Protein AF-A0A351AWB0-F1 (afdb_monomer_lite)

Foldseek 3Di:
DVLVVLVVVVVVVVVVCVVPVDDDDPVVVVVVVVVVVVSLLLAQQSCVVVVNDPFAFFGDAQLVNLLVDDCVRHSNLVQQAAPFAQDDDDDDDDPDPLEDPLAAAEAEDCQPVARNPAGLNHDPDPDGPPDDVLVRHQAYENHDDDPSHQWTDRRRN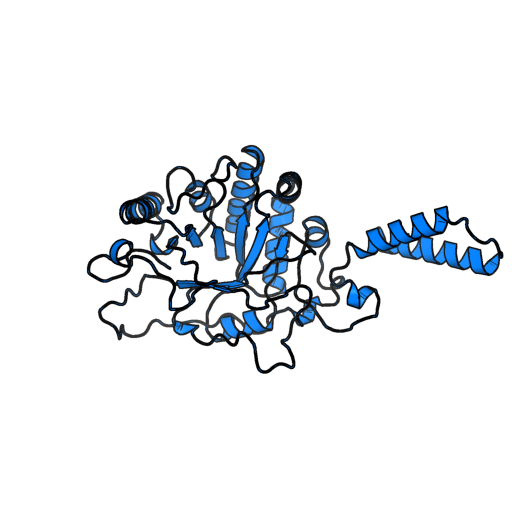VCNSNRVSNHAYATERDADAQGDQVSLCVCLVVLLSNLVSQVVSCVSSPGAYHAYDYQYQYALVSLVSVLVSLLNNCVVPVRGAYHYEQAAWNRRGGDQPLADAPGHCSSVVSRHQAYEHDAPDFLVRLVRRCVSCVVSVHHQSSYARDFPCPPPNVHRDDDCVSQDDVSYGSYYD

pLDDT: mean 91.4, std 12.79, range [41.0, 98.88]

Radius of gyration: 22.65 Å; chains: 1; bounding box: 61×42×69 Å

Secondary structure (DSSP, 8-state):
-HHHHHHHHHHHHHHHHHHH--PPPHHHHHHHHHHHHHHHTT-S-HHHHTTS----B--EE-HHHHHH--GGG-TTTTTS---S-----------STT--TT---EEEE-SSTTGGGSBBTB-S-S-S-----TTT-SEEEE----SS-SEEPPPHHHHHHHHHTT--EEEEEEE-TT--HHHHHHHHHTHHHHHHHHHHHHHHHT--EEEEEE-S---HHHHHHHHHHHHHHHHH-TTSEEEEES-B-TTS-B---SS--TTTHHHHHHT-SEEEE-S---HHHHHHHHHHHHHTT--GGGEEE----TTTGGG----GGGTEETTEESSB-

Structure (mmCIF, N/CA/C/O backbone):
data_AF-A0A351AWB0-F1
#
_entry.id   AF-A0A351AWB0-F1
#
loop_
_atom_site.group_PDB
_atom_site.id
_atom_site.type_symbol
_atom_site.label_atom_id
_atom_site.label_alt_id
_atom_site.label_comp_id
_atom_site.label_asym_id
_atom_site.label_entity_id
_atom_site.label_seq_id
_atom_site.pdbx_PDB_ins_code
_atom_site.Cartn_x
_atom_site.Cartn_y
_atom_site.Cartn_z
_atom_site.occupancy
_atom_site.B_iso_or_equiv
_atom_site.auth_seq_id
_atom_site.auth_comp_id
_atom_site.auth_asym_id
_atom_site.auth_atom_id
_atom_site.pdbx_PDB_model_num
ATOM 1 N N . MET A 1 1 ? 10.193 -0.688 -29.616 1.00 41.59 1 MET A N 1
ATOM 2 C CA . MET A 1 1 ? 10.654 -0.552 -31.028 1.00 41.59 1 MET A CA 1
ATOM 3 C C . MET A 1 1 ? 11.968 0.236 -31.185 1.00 41.59 1 MET A C 1
ATOM 5 O O . MET A 1 1 ? 12.804 -0.193 -31.968 1.00 41.59 1 MET A O 1
ATOM 9 N N . ARG A 1 2 ? 12.206 1.332 -30.437 1.00 41.00 2 ARG A N 1
ATOM 10 C CA . ARG A 1 2 ? 13.449 2.140 -30.527 1.00 41.00 2 ARG A CA 1
ATOM 11 C C . ARG A 1 2 ? 14.733 1.423 -30.072 1.00 41.00 2 ARG A C 1
ATOM 13 O O . ARG A 1 2 ? 15.754 1.569 -30.736 1.00 41.00 2 ARG A O 1
ATOM 20 N N . VAL A 1 3 ? 14.683 0.606 -29.016 1.00 43.84 3 VAL A N 1
ATOM 21 C CA . VAL A 1 3 ? 15.865 -0.093 -28.460 1.00 43.84 3 VAL A CA 1
ATOM 22 C C . VAL A 1 3 ? 16.483 -1.081 -29.459 1.00 43.84 3 VAL A C 1
ATOM 24 O O . VAL A 1 3 ? 17.695 -1.085 -29.662 1.00 43.84 3 VAL A O 1
ATOM 27 N N . ASN A 1 4 ? 15.656 -1.850 -30.178 1.00 47.03 4 ASN A N 1
ATOM 28 C CA . ASN A 1 4 ? 16.137 -2.760 -31.226 1.00 47.03 4 ASN A CA 1
ATOM 29 C C . ASN A 1 4 ? 16.765 -2.020 -32.413 1.00 47.03 4 ASN A C 1
ATOM 31 O O . ASN A 1 4 ? 17.696 -2.533 -33.030 1.00 47.03 4 ASN A O 1
ATOM 35 N N . THR A 1 5 ? 16.294 -0.813 -32.725 1.00 48.72 5 THR A N 1
ATOM 36 C CA . THR A 1 5 ? 16.895 0.029 -33.765 1.00 48.72 5 THR A CA 1
ATOM 37 C C . THR A 1 5 ? 18.261 0.551 -33.322 1.00 48.72 5 THR A C 1
ATOM 39 O O . THR A 1 5 ? 19.211 0.489 -34.096 1.00 48.72 5 THR A O 1
ATOM 42 N N . ILE A 1 6 ? 18.399 0.976 -32.063 1.00 55.19 6 ILE A N 1
ATOM 43 C CA . ILE A 1 6 ? 19.670 1.454 -31.499 1.00 55.19 6 ILE A CA 1
ATOM 44 C C . ILE A 1 6 ? 20.701 0.317 -31.432 1.00 55.19 6 ILE A C 1
ATOM 46 O O . ILE A 1 6 ? 21.818 0.491 -31.914 1.00 55.19 6 ILE A O 1
ATOM 50 N N . LYS A 1 7 ? 20.321 -0.877 -30.948 1.00 53.81 7 LYS A N 1
ATOM 51 C CA . LYS A 1 7 ? 21.206 -2.060 -30.923 1.00 53.81 7 LYS A CA 1
ATOM 52 C C . LYS A 1 7 ? 21.686 -2.455 -32.330 1.00 53.81 7 LYS A C 1
ATOM 54 O O . LYS A 1 7 ? 22.866 -2.747 -32.512 1.00 53.81 7 LYS A O 1
ATOM 59 N N . LYS A 1 8 ? 20.811 -2.391 -33.345 1.00 58.94 8 LYS A N 1
ATOM 60 C CA . LYS A 1 8 ? 21.171 -2.650 -34.755 1.00 58.94 8 LYS A CA 1
ATOM 61 C C . LYS A 1 8 ? 22.106 -1.587 -35.340 1.00 58.94 8 LYS A C 1
ATOM 63 O O . LYS A 1 8 ? 23.024 -1.939 -36.074 1.00 58.94 8 LYS A O 1
ATOM 68 N N . ILE A 1 9 ? 21.908 -0.312 -34.999 1.00 64.19 9 ILE A N 1
ATOM 69 C CA . ILE A 1 9 ? 22.792 0.786 -35.421 1.00 64.19 9 ILE A CA 1
ATOM 70 C C . ILE A 1 9 ? 24.180 0.628 -34.785 1.00 64.19 9 ILE A C 1
ATOM 72 O O . ILE A 1 9 ? 25.183 0.733 -35.483 1.00 64.19 9 ILE A O 1
ATOM 76 N N . ILE A 1 10 ? 24.250 0.300 -33.492 1.00 64.75 10 ILE A N 1
ATOM 77 C CA . ILE A 1 10 ? 25.515 0.054 -32.785 1.00 64.75 10 ILE A CA 1
ATOM 78 C C . ILE A 1 10 ? 26.266 -1.135 -33.399 1.00 64.75 10 ILE A C 1
ATOM 80 O O . ILE A 1 10 ? 27.457 -1.021 -33.684 1.00 64.75 10 ILE A O 1
ATOM 84 N N . ALA A 1 11 ? 25.571 -2.245 -33.667 1.00 64.88 11 ALA A N 1
ATOM 85 C CA . ALA A 1 11 ? 26.166 -3.420 -34.304 1.00 64.88 11 ALA A CA 1
ATOM 86 C C . ALA A 1 11 ? 26.696 -3.112 -35.717 1.00 64.88 11 ALA A C 1
ATOM 88 O O . ALA A 1 11 ? 27.794 -3.542 -36.068 1.00 64.88 11 ALA A O 1
ATOM 89 N N . ALA A 1 12 ? 25.961 -2.320 -36.506 1.00 66.31 12 ALA A N 1
ATOM 90 C CA . ALA A 1 12 ? 26.396 -1.894 -37.835 1.00 66.31 12 ALA A CA 1
ATOM 91 C C . ALA A 1 12 ? 27.637 -0.984 -37.785 1.00 66.31 12 ALA A C 1
ATOM 93 O O . ALA A 1 12 ? 28.539 -1.129 -38.610 1.00 66.31 12 ALA A O 1
ATOM 94 N N . ILE A 1 13 ? 27.719 -0.080 -36.803 1.00 64.31 13 ILE A N 1
ATOM 95 C CA . ILE A 1 13 ? 28.877 0.809 -36.639 1.00 64.31 13 ILE A CA 1
ATOM 96 C C . ILE A 1 13 ? 30.108 0.026 -36.160 1.00 64.31 13 ILE A 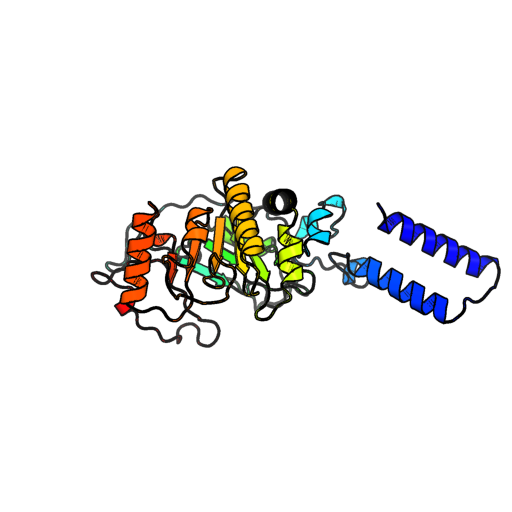C 1
ATOM 98 O O . ILE A 1 13 ? 31.197 0.225 -36.693 1.00 64.31 13 ILE A O 1
ATOM 102 N N . LEU A 1 14 ? 29.951 -0.904 -35.213 1.00 63.94 14 LEU A N 1
ATOM 103 C CA . LEU A 1 14 ? 31.050 -1.765 -34.759 1.00 63.94 14 LEU A CA 1
ATOM 104 C C . LEU A 1 14 ? 31.575 -2.659 -35.892 1.00 63.94 14 LEU A C 1
ATOM 106 O O . LEU A 1 14 ? 32.788 -2.775 -36.060 1.00 63.94 14 LEU A O 1
ATOM 110 N N . ALA A 1 15 ? 30.688 -3.222 -36.718 1.00 66.06 15 ALA A N 1
ATOM 111 C CA . ALA A 1 15 ? 31.082 -3.981 -37.904 1.00 66.06 15 ALA A CA 1
ATOM 112 C C . ALA A 1 15 ? 31.878 -3.119 -38.902 1.00 66.06 15 ALA A C 1
ATOM 114 O O . ALA A 1 15 ? 32.901 -3.563 -39.420 1.00 66.06 15 ALA A O 1
ATOM 115 N N . ALA A 1 16 ? 31.475 -1.862 -39.118 1.00 61.78 16 ALA A N 1
ATOM 116 C CA . ALA A 1 16 ? 32.215 -0.934 -39.972 1.00 61.78 16 ALA A CA 1
ATOM 117 C C . ALA A 1 16 ? 33.616 -0.601 -39.415 1.00 61.78 16 ALA A C 1
ATOM 119 O O . ALA A 1 16 ? 34.579 -0.547 -40.177 1.00 61.78 16 ALA A O 1
ATOM 120 N N . VAL A 1 17 ? 33.769 -0.444 -38.096 1.00 65.38 17 VAL A N 1
ATOM 121 C CA . VAL A 1 17 ? 35.081 -0.214 -37.456 1.00 65.38 17 VAL A CA 1
ATOM 122 C C . VAL A 1 17 ? 36.025 -1.404 -37.672 1.00 65.38 17 VAL A C 1
ATOM 124 O O . VAL A 1 17 ? 37.188 -1.202 -38.022 1.00 65.38 17 VAL A O 1
ATOM 127 N N . PHE A 1 18 ? 35.522 -2.637 -37.548 1.00 61.66 18 PHE A N 1
ATOM 128 C CA . PHE A 1 18 ? 36.302 -3.852 -37.818 1.00 61.66 18 PHE A CA 1
ATOM 129 C C . PHE A 1 18 ? 36.646 -4.032 -39.304 1.00 61.66 18 PHE A C 1
ATOM 131 O O . PHE A 1 18 ? 37.739 -4.498 -39.617 1.00 61.66 18 PHE A O 1
ATOM 138 N N . CYS A 1 19 ? 35.752 -3.652 -40.221 1.00 64.06 19 CYS A N 1
ATOM 139 C CA . CYS A 1 19 ? 35.982 -3.795 -41.661 1.00 64.06 19 CYS A CA 1
ATOM 140 C C . CYS A 1 19 ? 36.901 -2.719 -42.259 1.00 64.06 19 CYS A C 1
ATOM 142 O O . CYS A 1 19 ? 37.589 -3.003 -43.237 1.00 64.06 19 CYS A O 1
ATOM 144 N N . PHE A 1 20 ? 36.918 -1.500 -41.708 1.00 69.19 20 PHE A N 1
ATOM 145 C CA . PHE A 1 20 ? 37.613 -0.358 -42.322 1.00 69.19 20 PHE A CA 1
ATOM 146 C C . PHE A 1 20 ? 38.807 0.178 -41.517 1.00 69.19 20 PHE A C 1
ATOM 148 O O . PHE A 1 20 ? 39.468 1.109 -41.971 1.00 69.19 20 PHE A O 1
ATOM 155 N N . GLY A 1 21 ? 39.122 -0.396 -40.349 1.00 50.78 21 GLY A N 1
ATOM 156 C CA . GLY A 1 21 ? 40.355 -0.096 -39.603 1.00 50.78 21 GLY A CA 1
ATOM 157 C C . GLY A 1 21 ? 40.450 1.328 -39.038 1.00 50.78 21 GLY A C 1
ATOM 158 O O . GLY A 1 21 ? 41.525 1.757 -38.622 1.00 50.78 21 GLY A O 1
ATOM 159 N N . VAL A 1 22 ? 39.342 2.073 -39.011 1.00 63.88 22 VAL A N 1
ATOM 160 C CA . VAL A 1 22 ? 39.286 3.429 -38.454 1.00 63.88 22 VAL A CA 1
ATOM 161 C C . VAL A 1 22 ? 38.961 3.331 -36.967 1.00 63.88 22 VAL A C 1
ATOM 163 O O . VAL A 1 22 ? 37.828 3.034 -36.595 1.00 63.88 22 VAL A O 1
ATOM 166 N N . LEU A 1 23 ? 39.954 3.585 -36.111 1.00 59.56 23 LEU A N 1
ATOM 167 C CA . LEU A 1 23 ? 39.748 3.669 -34.665 1.00 59.56 23 LEU A CA 1
ATOM 168 C C . LEU A 1 23 ? 38.901 4.912 -34.332 1.00 59.56 23 LEU A C 1
ATOM 170 O O . LEU A 1 23 ? 39.325 6.029 -34.641 1.00 59.56 23 LEU A O 1
ATOM 174 N N . PRO A 1 24 ? 37.718 4.757 -33.707 1.00 66.88 24 PRO A N 1
ATOM 175 C CA . PRO A 1 24 ? 36.895 5.895 -33.325 1.00 66.88 24 PRO A CA 1
ATOM 176 C C . PRO A 1 24 ? 37.593 6.768 -32.270 1.00 66.88 24 PRO A C 1
ATOM 178 O O . PRO A 1 24 ? 38.335 6.248 -31.431 1.00 66.88 24 PRO A O 1
ATOM 181 N N . PRO A 1 25 ? 37.330 8.086 -32.244 1.00 75.19 25 PRO A N 1
ATOM 182 C CA . PRO A 1 25 ? 37.836 8.958 -31.188 1.00 75.19 25 PRO A CA 1
ATOM 183 C C . PRO A 1 25 ? 37.252 8.569 -29.819 1.00 75.19 25 PRO A C 1
ATOM 185 O O . PRO A 1 25 ? 36.147 8.036 -29.732 1.00 75.19 25 PRO A O 1
ATOM 188 N N . GLN A 1 26 ? 37.945 8.892 -28.720 1.00 65.75 26 GLN A N 1
ATOM 189 C CA . GLN A 1 26 ? 37.461 8.627 -27.350 1.00 65.75 26 GLN A CA 1
ATOM 190 C C . GLN A 1 26 ? 36.049 9.182 -27.078 1.00 65.75 26 GLN A C 1
ATOM 192 O O . GLN A 1 26 ? 35.284 8.568 -26.337 1.00 65.75 26 GLN A O 1
ATOM 197 N N . SER A 1 27 ? 35.674 10.296 -27.717 1.00 68.06 27 SER A N 1
ATOM 198 C CA . SER A 1 27 ? 34.329 10.885 -27.635 1.00 68.06 27 SER A CA 1
ATOM 199 C C . SER A 1 27 ? 33.227 9.993 -28.223 1.00 68.06 27 SER A C 1
ATOM 201 O O . SER A 1 27 ? 32.079 10.053 -27.786 1.00 68.06 27 SER A O 1
ATOM 203 N N . PHE A 1 28 ? 33.558 9.137 -29.192 1.00 72.94 28 PHE A N 1
ATOM 204 C CA . PHE A 1 28 ? 32.628 8.151 -29.733 1.00 72.94 28 PHE A CA 1
ATOM 205 C C . PHE A 1 28 ? 32.360 7.041 -28.714 1.00 72.94 28 PHE A C 1
ATOM 207 O O . PHE A 1 28 ? 31.207 6.690 -28.487 1.00 72.94 28 PHE A O 1
ATOM 214 N N . PHE A 1 29 ? 33.400 6.537 -28.042 1.00 69.44 29 PHE A N 1
ATOM 215 C CA . PHE A 1 29 ? 33.249 5.507 -27.011 1.00 69.44 29 PHE A CA 1
ATOM 216 C C . PHE A 1 29 ? 32.530 6.019 -25.761 1.00 69.44 29 PHE A C 1
ATOM 218 O O . PHE A 1 29 ? 31.737 5.279 -25.187 1.00 69.44 29 PHE A O 1
ATOM 225 N N . SER A 1 30 ? 32.737 7.277 -25.359 1.00 61.91 30 SER A N 1
ATOM 226 C CA . SER A 1 30 ? 31.972 7.873 -24.256 1.00 61.91 30 SER A CA 1
ATOM 227 C C . SER A 1 30 ? 30.496 8.057 -24.617 1.00 61.91 30 SER A C 1
ATOM 229 O O . SER A 1 30 ? 29.628 7.749 -23.804 1.00 61.91 30 SER A O 1
ATOM 231 N N . THR A 1 31 ? 30.197 8.475 -25.851 1.00 68.50 31 THR A N 1
ATOM 232 C CA . THR A 1 31 ? 28.818 8.587 -26.352 1.00 68.50 31 THR A CA 1
ATOM 233 C C . THR A 1 31 ? 28.162 7.213 -26.474 1.00 68.50 31 THR A C 1
ATOM 235 O O . THR A 1 31 ? 27.028 7.034 -26.047 1.00 68.50 31 THR A O 1
ATOM 238 N N . LEU A 1 32 ? 28.878 6.214 -26.995 1.00 64.00 32 LEU A N 1
ATOM 239 C CA . LEU A 1 32 ? 28.393 4.840 -27.096 1.00 64.00 32 LEU A CA 1
ATOM 240 C C . LEU A 1 32 ? 28.146 4.232 -25.713 1.00 64.00 32 LEU A C 1
ATOM 242 O O . LEU A 1 32 ? 27.101 3.634 -25.497 1.00 64.00 32 LEU A O 1
ATOM 246 N N . SER A 1 33 ? 29.067 4.429 -24.769 1.00 58.78 33 SER A N 1
ATOM 247 C CA . SER A 1 33 ? 28.903 4.027 -23.370 1.00 58.78 33 SER A CA 1
ATOM 248 C C . SER A 1 33 ? 27.676 4.697 -22.746 1.00 58.78 33 SER A C 1
ATOM 250 O O . SER A 1 33 ? 26.877 4.016 -22.116 1.00 58.78 33 SER A O 1
ATOM 252 N N . ALA A 1 34 ? 27.451 5.991 -22.994 1.00 58.06 34 ALA A N 1
ATOM 253 C CA . ALA A 1 34 ? 26.257 6.695 -22.529 1.00 58.06 34 ALA A CA 1
ATOM 254 C C . ALA A 1 34 ? 24.962 6.162 -23.168 1.00 58.06 34 ALA A C 1
ATOM 256 O O . ALA A 1 34 ? 23.967 6.013 -22.470 1.00 58.06 34 ALA A O 1
ATOM 257 N N . VAL A 1 35 ? 24.970 5.829 -24.464 1.00 58.47 35 VAL A N 1
ATOM 258 C CA . VAL A 1 35 ? 23.811 5.258 -25.175 1.00 58.47 35 VAL A CA 1
ATOM 259 C C . VAL A 1 35 ? 23.525 3.824 -24.730 1.00 58.47 35 VAL A C 1
ATOM 261 O O . VAL A 1 35 ? 22.366 3.473 -24.547 1.00 58.47 35 VAL A O 1
ATOM 264 N N . VAL A 1 36 ? 24.553 2.996 -24.528 1.00 56.72 36 VAL A N 1
ATOM 265 C CA . VAL A 1 36 ? 24.407 1.636 -23.983 1.00 56.72 36 VAL A CA 1
ATOM 266 C C . VAL A 1 36 ? 23.909 1.703 -22.545 1.00 56.72 36 VAL A C 1
ATOM 268 O O . VAL A 1 36 ? 22.977 0.991 -22.201 1.00 56.72 36 VAL A O 1
ATOM 271 N N . LYS A 1 37 ? 24.446 2.615 -21.729 1.00 51.81 37 LYS A N 1
ATOM 272 C CA . LYS A 1 37 ? 23.982 2.838 -20.358 1.00 51.81 37 LYS A CA 1
ATOM 273 C C . LYS A 1 37 ? 22.531 3.320 -20.329 1.00 51.81 37 LYS A C 1
ATOM 275 O O . LYS A 1 37 ? 21.757 2.778 -19.561 1.00 51.81 37 LYS A O 1
ATOM 280 N N . ALA A 1 38 ? 22.143 4.240 -21.213 1.00 53.06 38 ALA A N 1
ATOM 281 C CA . ALA A 1 38 ? 20.757 4.691 -21.366 1.00 53.06 38 ALA A CA 1
ATOM 282 C C . ALA A 1 38 ? 19.817 3.611 -21.943 1.00 53.06 38 ALA A C 1
ATOM 284 O O . ALA A 1 38 ? 18.617 3.652 -21.715 1.00 53.06 38 ALA A O 1
ATOM 285 N N . ALA A 1 39 ? 20.338 2.648 -22.707 1.00 51.88 39 ALA A N 1
ATOM 286 C CA . ALA A 1 39 ? 19.567 1.500 -23.182 1.00 51.88 39 ALA A CA 1
ATOM 287 C C . ALA A 1 39 ? 19.466 0.380 -22.130 1.00 51.88 39 ALA A C 1
ATOM 289 O O . ALA A 1 39 ? 18.518 -0.399 -22.178 1.00 51.88 39 ALA A O 1
ATOM 290 N N . ASN A 1 40 ? 20.430 0.298 -21.206 1.00 52.62 40 ASN A N 1
ATOM 291 C CA . ASN A 1 40 ? 20.432 -0.635 -20.079 1.00 52.62 40 ASN A CA 1
ATOM 292 C C . ASN A 1 40 ? 19.646 -0.103 -18.871 1.00 52.62 40 ASN A C 1
ATOM 294 O O . ASN A 1 40 ? 19.139 -0.918 -18.113 1.00 52.62 40 ASN A O 1
ATOM 298 N N . THR A 1 41 ? 19.472 1.217 -18.714 1.00 54.56 41 THR A N 1
ATOM 299 C CA . THR A 1 41 ? 18.626 1.804 -17.651 1.00 54.56 41 THR A CA 1
ATOM 300 C C . THR A 1 41 ? 17.145 1.441 -17.772 1.00 54.56 41 THR A C 1
ATOM 302 O O . THR A 1 41 ? 16.419 1.557 -16.793 1.00 54.56 41 THR A O 1
ATOM 305 N N . ASP A 1 42 ? 16.709 0.977 -18.946 1.00 68.25 42 ASP A N 1
ATOM 306 C CA . ASP A 1 42 ? 15.351 0.470 -19.175 1.00 68.25 42 ASP A CA 1
ATOM 307 C C . ASP A 1 42 ? 15.264 -1.061 -18.993 1.00 68.25 42 ASP A C 1
ATOM 309 O O . ASP A 1 42 ? 14.202 -1.649 -19.199 1.00 68.25 42 ASP A O 1
ATOM 313 N N . SER A 1 43 ? 16.376 -1.735 -18.659 1.00 82.31 43 SER A N 1
ATOM 314 C CA . SER A 1 43 ? 16.377 -3.178 -18.418 1.00 82.31 43 SER A CA 1
ATOM 315 C C . SER A 1 43 ? 15.718 -3.492 -17.082 1.00 82.31 43 SER A C 1
ATOM 317 O O . SER A 1 43 ? 16.127 -2.986 -16.039 1.00 82.31 43 SER A O 1
ATOM 319 N N . LEU A 1 44 ? 14.744 -4.401 -17.101 1.00 89.38 44 LEU A N 1
ATOM 320 C CA . LEU A 1 44 ? 14.109 -4.893 -15.880 1.00 89.38 44 LEU A CA 1
ATOM 321 C C . LEU A 1 44 ? 15.076 -5.751 -15.052 1.00 89.38 44 LEU A C 1
ATOM 323 O O . LEU A 1 44 ? 15.002 -5.729 -13.830 1.00 89.38 44 LEU A O 1
ATOM 327 N N . ASN A 1 45 ? 16.046 -6.422 -15.682 1.00 91.06 45 ASN A N 1
ATOM 328 C CA . ASN A 1 45 ? 17.136 -7.126 -15.005 1.00 91.06 45 ASN A CA 1
ATOM 329 C C . ASN A 1 45 ? 18.466 -6.819 -15.711 1.00 91.06 45 ASN A C 1
ATOM 331 O O . ASN A 1 45 ? 18.797 -7.392 -16.752 1.00 91.06 45 ASN A O 1
ATOM 335 N N . GLU A 1 46 ? 19.222 -5.859 -15.172 1.00 88.69 46 GLU A N 1
ATOM 336 C CA . GLU A 1 46 ? 20.521 -5.442 -15.720 1.00 88.69 46 GLU A CA 1
ATOM 337 C C . GLU A 1 46 ? 21.526 -6.604 -15.746 1.00 88.69 46 GLU A C 1
ATOM 339 O O . GLU A 1 46 ? 22.192 -6.820 -16.756 1.00 88.69 46 GLU A O 1
ATOM 344 N N . ALA A 1 47 ? 21.584 -7.410 -14.681 1.00 89.62 47 ALA A N 1
ATOM 345 C CA . ALA A 1 47 ? 22.530 -8.519 -14.580 1.00 89.62 47 ALA A CA 1
ATOM 346 C C . ALA A 1 47 ? 22.262 -9.613 -15.628 1.00 89.62 47 ALA A C 1
ATOM 348 O O . ALA A 1 47 ? 23.215 -10.161 -16.193 1.00 89.62 47 ALA A O 1
ATOM 349 N N . TYR A 1 48 ? 20.986 -9.892 -15.915 1.00 91.31 48 TYR A N 1
ATOM 350 C CA . TYR A 1 48 ? 20.572 -10.776 -17.006 1.00 91.31 48 TYR A CA 1
ATOM 351 C C . TYR A 1 48 ? 20.906 -10.185 -18.377 1.00 91.31 48 TYR A C 1
ATOM 353 O O . TYR A 1 48 ? 21.497 -10.866 -19.216 1.00 91.31 48 TYR A O 1
ATOM 361 N N . ALA A 1 49 ? 20.593 -8.905 -18.603 1.00 89.19 49 ALA A N 1
ATOM 362 C CA . ALA A 1 49 ? 20.893 -8.228 -19.865 1.00 89.19 49 ALA A CA 1
ATOM 363 C C . ALA A 1 49 ? 22.400 -8.182 -20.174 1.00 89.19 49 ALA A C 1
ATOM 365 O O . ALA A 1 49 ? 22.791 -8.315 -21.336 1.00 89.19 49 ALA A O 1
ATOM 366 N N . ASP A 1 50 ? 23.233 -8.057 -19.140 1.00 89.62 50 ASP A N 1
ATOM 367 C CA . ASP A 1 50 ? 24.694 -8.069 -19.238 1.00 89.62 50 ASP A CA 1
ATOM 368 C C . ASP A 1 50 ? 25.282 -9.496 -19.299 1.00 89.62 50 ASP A C 1
ATOM 370 O O . ASP A 1 50 ? 26.495 -9.665 -19.441 1.00 89.62 50 ASP A O 1
ATOM 374 N N . GLY A 1 51 ? 24.449 -10.541 -19.200 1.00 91.00 51 GLY A N 1
ATOM 375 C CA . GLY A 1 51 ? 24.873 -11.946 -19.235 1.00 91.00 51 GLY A CA 1
ATOM 376 C C . GLY A 1 51 ? 25.688 -12.381 -18.013 1.00 91.00 51 GLY A C 1
ATOM 377 O O . GLY A 1 51 ? 26.423 -13.366 -18.074 1.00 91.00 51 GLY A O 1
ATOM 378 N N . THR A 1 52 ? 25.585 -11.638 -16.909 1.00 93.31 52 THR A N 1
ATOM 379 C CA . THR A 1 52 ? 26.340 -11.885 -15.669 1.00 93.31 52 THR A CA 1
ATOM 380 C C . THR A 1 52 ? 25.583 -12.759 -14.671 1.00 93.31 52 THR A C 1
ATOM 382 O O . THR A 1 52 ? 26.197 -13.336 -13.775 1.00 93.31 52 THR A O 1
ATOM 385 N N . SER A 1 53 ? 24.264 -12.883 -14.828 1.00 91.94 53 SER A N 1
ATOM 386 C CA . SER A 1 53 ? 23.401 -13.701 -13.978 1.00 91.94 53 SER A CA 1
ATOM 387 C C . SER A 1 53 ? 22.216 -14.257 -14.767 1.00 91.94 53 SER A C 1
ATOM 389 O O . SER A 1 53 ? 21.712 -13.602 -15.671 1.00 91.94 53 SER A O 1
ATOM 391 N N . LEU A 1 54 ? 21.754 -15.453 -14.398 1.00 92.69 54 LEU A N 1
ATOM 392 C CA . LEU A 1 54 ? 20.470 -16.024 -14.838 1.00 92.69 54 LEU A CA 1
ATOM 393 C C . LEU A 1 54 ? 19.420 -16.010 -13.718 1.00 92.69 54 LEU A C 1
ATOM 395 O O . LEU A 1 54 ? 18.349 -16.585 -13.867 1.00 92.69 54 LEU A O 1
ATOM 399 N N . MET A 1 55 ? 19.759 -15.428 -12.566 1.00 93.25 55 MET A N 1
ATOM 400 C CA . MET A 1 55 ? 18.872 -15.381 -11.412 1.00 93.25 55 MET A CA 1
ATOM 401 C C . MET A 1 55 ? 17.703 -14.431 -11.701 1.00 93.25 55 MET A C 1
ATOM 403 O O . MET A 1 55 ? 17.971 -13.247 -11.947 1.00 93.25 55 MET A O 1
ATOM 407 N N . PRO A 1 56 ? 16.448 -14.907 -11.623 1.00 93.56 56 PRO A N 1
ATOM 408 C CA . PRO A 1 56 ? 15.298 -14.034 -11.764 1.00 93.56 56 PRO A CA 1
ATOM 409 C C . PRO A 1 56 ? 15.165 -13.152 -10.525 1.00 93.56 56 PRO A C 1
ATOM 411 O O . PRO A 1 56 ? 15.355 -13.624 -9.402 1.00 93.56 56 PRO A O 1
ATOM 414 N N . ILE A 1 57 ? 14.831 -11.881 -10.713 1.00 93.12 57 ILE A N 1
ATOM 415 C CA . ILE A 1 57 ? 14.583 -10.936 -9.617 1.00 93.12 57 ILE A CA 1
ATOM 416 C C . ILE A 1 57 ? 13.138 -10.449 -9.640 1.00 93.12 57 ILE A C 1
ATOM 418 O O . ILE A 1 57 ? 12.439 -10.578 -10.643 1.00 93.12 57 ILE A O 1
ATOM 422 N N . GLY A 1 58 ? 12.673 -9.902 -8.515 1.00 92.69 58 GLY A N 1
ATOM 423 C CA . GLY A 1 58 ? 11.307 -9.393 -8.439 1.00 92.69 58 GLY A CA 1
ATOM 424 C C . GLY A 1 58 ? 11.066 -8.237 -9.424 1.00 92.69 58 GLY A C 1
ATOM 425 O O . GLY A 1 58 ? 12.012 -7.510 -9.751 1.00 92.69 58 GLY A O 1
ATOM 426 N N . PRO A 1 59 ? 9.830 -8.016 -9.902 1.00 94.38 59 PRO A N 1
ATOM 427 C CA . PRO A 1 59 ? 9.552 -6.962 -10.870 1.00 94.38 59 PRO A CA 1
ATOM 428 C C . PRO A 1 59 ? 9.456 -5.599 -10.178 1.00 94.38 59 PRO A C 1
ATOM 430 O O . PRO A 1 59 ? 8.767 -5.442 -9.166 1.00 94.38 59 PRO A O 1
ATOM 433 N N . ALA A 1 60 ? 10.110 -4.593 -10.758 1.00 95.81 60 ALA A N 1
ATOM 434 C CA . ALA A 1 60 ? 9.936 -3.203 -10.361 1.00 95.81 60 ALA A CA 1
ATOM 435 C C . ALA A 1 60 ? 9.933 -2.281 -11.578 1.00 95.81 60 ALA A C 1
ATOM 437 O O . ALA A 1 60 ? 10.669 -2.509 -12.541 1.00 95.81 60 ALA A O 1
ATOM 438 N N . PHE A 1 61 ? 9.115 -1.230 -11.522 1.00 96.81 61 PHE A N 1
ATOM 439 C CA . PHE A 1 61 ? 8.858 -0.374 -12.672 1.00 96.81 61 PHE A CA 1
ATOM 440 C C . PHE A 1 61 ? 8.914 1.114 -12.337 1.00 96.81 61 PHE A C 1
ATOM 442 O O . PHE A 1 61 ? 8.301 1.589 -11.375 1.00 96.81 61 PHE A O 1
ATOM 449 N N . THR A 1 62 ? 9.609 1.872 -13.184 1.00 96.25 62 THR A N 1
ATOM 450 C CA . THR A 1 62 ? 9.315 3.296 -13.378 1.00 96.25 62 THR A CA 1
ATOM 451 C C . THR A 1 62 ? 8.024 3.419 -14.187 1.00 96.25 62 THR A C 1
ATOM 453 O O . THR A 1 62 ? 7.541 2.438 -14.751 1.00 96.25 62 THR A O 1
ATOM 456 N N . VAL A 1 63 ? 7.467 4.626 -14.317 1.00 96.38 63 VAL A N 1
ATOM 457 C CA . VAL A 1 63 ? 6.310 4.826 -15.207 1.00 96.38 63 VAL A CA 1
ATOM 458 C C . VAL A 1 63 ? 6.615 4.441 -16.664 1.00 96.38 63 VAL A C 1
ATOM 460 O O . VAL A 1 63 ? 5.760 3.867 -17.333 1.00 96.38 63 VAL A O 1
ATOM 463 N N . ASP A 1 64 ? 7.835 4.684 -17.148 1.00 94.62 64 ASP A N 1
ATOM 464 C CA . ASP A 1 64 ? 8.205 4.407 -18.539 1.00 94.62 64 ASP A CA 1
ATOM 465 C C . ASP A 1 64 ? 8.392 2.902 -18.790 1.00 94.62 64 ASP A C 1
ATOM 467 O O . ASP A 1 64 ? 7.911 2.366 -19.797 1.00 94.62 64 ASP A O 1
ATOM 471 N N . THR A 1 65 ? 9.037 2.191 -17.857 1.00 95.56 65 THR A N 1
ATOM 472 C CA . THR A 1 65 ? 9.181 0.732 -17.961 1.00 95.56 65 THR A CA 1
ATOM 473 C C . THR A 1 65 ? 7.849 0.024 -17.733 1.00 95.56 65 THR A C 1
ATOM 475 O O . THR A 1 65 ? 7.560 -0.925 -18.450 1.00 95.56 65 THR A O 1
ATOM 478 N N . LEU A 1 66 ? 6.978 0.536 -16.855 1.00 97.38 66 LEU A N 1
ATOM 479 C CA . LEU A 1 66 ? 5.613 0.027 -16.674 1.00 97.38 66 LEU A CA 1
ATOM 480 C C . LEU A 1 66 ? 4.791 0.143 -17.963 1.00 97.38 66 LEU A C 1
ATOM 482 O O . LEU A 1 66 ? 4.175 -0.821 -18.405 1.00 97.38 66 LEU A O 1
ATOM 486 N N . LEU A 1 67 ? 4.782 1.324 -18.589 1.00 96.62 67 LEU A N 1
ATOM 487 C CA . LEU A 1 67 ? 3.986 1.572 -19.795 1.00 96.62 67 LEU A CA 1
ATOM 488 C C . LEU A 1 67 ? 4.472 0.779 -21.016 1.00 96.62 67 LEU A C 1
ATOM 490 O O . LEU A 1 67 ? 3.718 0.613 -21.975 1.00 96.62 67 LEU A O 1
ATOM 494 N N . SER A 1 68 ? 5.719 0.311 -20.998 1.00 95.25 68 SER A N 1
ATOM 495 C CA . SER A 1 68 ? 6.302 -0.512 -22.060 1.00 95.25 68 SER A CA 1
ATOM 496 C C . SER A 1 68 ? 6.393 -1.997 -21.715 1.00 95.25 68 SER A C 1
ATOM 498 O O . SER A 1 68 ? 6.759 -2.783 -22.593 1.00 95.25 68 SER A O 1
ATOM 500 N N . TRP A 1 69 ? 6.058 -2.383 -20.483 1.00 96.38 69 TRP A N 1
ATOM 501 C CA . TRP A 1 69 ? 6.139 -3.758 -20.015 1.00 96.38 69 TRP A CA 1
ATOM 502 C C . TRP A 1 69 ? 5.142 -4.647 -20.749 1.00 96.38 69 TRP A C 1
ATOM 504 O O . TRP A 1 69 ? 3.972 -4.307 -20.905 1.00 96.38 69 TRP A O 1
ATOM 514 N N . GLU A 1 70 ? 5.629 -5.802 -21.174 1.00 95.12 70 GLU A N 1
ATOM 515 C CA . GLU A 1 70 ? 4.847 -6.928 -21.661 1.00 95.12 70 GLU A CA 1
ATOM 516 C C . GLU A 1 70 ? 5.535 -8.188 -21.129 1.00 95.12 70 GLU A C 1
ATOM 518 O O . GLU A 1 70 ? 6.767 -8.229 -21.143 1.00 95.12 70 GLU A O 1
ATOM 523 N N . PRO A 1 71 ? 4.818 -9.266 -20.777 1.00 95.19 71 PRO A N 1
ATOM 524 C CA . PRO A 1 71 ? 5.455 -10.507 -20.328 1.00 95.19 71 PRO A CA 1
ATOM 525 C C . PRO A 1 71 ? 6.581 -10.991 -21.252 1.00 95.19 71 PRO A C 1
ATOM 527 O O . PRO A 1 71 ? 7.654 -11.393 -20.825 1.00 95.19 71 PRO A O 1
ATOM 530 N N . THR A 1 72 ? 6.371 -10.854 -22.563 1.00 92.56 72 THR A N 1
ATOM 531 C CA . THR A 1 72 ? 7.335 -11.273 -23.592 1.00 92.56 72 THR A CA 1
ATOM 532 C C . THR A 1 72 ? 8.625 -10.449 -23.648 1.00 92.56 72 THR A C 1
ATOM 534 O O . THR A 1 72 ? 9.573 -10.867 -24.315 1.00 92.56 72 THR A O 1
ATOM 537 N N . ASN A 1 73 ? 8.670 -9.274 -23.012 1.00 89.94 73 ASN A N 1
ATOM 538 C CA . ASN A 1 73 ? 9.853 -8.413 -22.967 1.00 89.94 73 ASN A CA 1
ATOM 539 C C . ASN A 1 73 ? 10.521 -8.348 -21.588 1.00 89.94 73 ASN A C 1
ATOM 541 O O . ASN A 1 73 ? 11.564 -7.705 -21.460 1.00 89.94 73 ASN A O 1
ATOM 545 N N . ASP A 1 74 ? 9.963 -9.057 -20.610 1.00 92.94 74 ASP A N 1
ATOM 546 C CA . ASP A 1 74 ? 10.518 -9.227 -19.280 1.00 92.94 74 ASP A CA 1
ATOM 547 C C . ASP A 1 74 ? 11.053 -10.664 -19.128 1.00 92.94 74 ASP A C 1
ATOM 549 O O . ASP A 1 74 ? 10.259 -11.610 -19.078 1.00 92.94 74 ASP A O 1
ATOM 553 N N . PRO A 1 75 ? 12.387 -10.851 -19.069 1.00 92.12 75 PRO A N 1
ATOM 554 C CA . PRO A 1 75 ? 12.994 -12.178 -18.974 1.00 92.12 75 PRO A CA 1
ATOM 555 C C . PRO A 1 75 ? 12.639 -12.917 -17.680 1.00 92.12 75 PRO A C 1
ATOM 557 O O . PRO A 1 75 ? 12.732 -14.144 -17.649 1.00 92.12 75 PRO A O 1
ATOM 560 N N . ASP A 1 76 ? 12.216 -12.187 -16.645 1.00 93.75 76 ASP A N 1
ATOM 561 C CA . ASP A 1 76 ? 11.947 -12.733 -15.320 1.00 93.75 76 ASP A CA 1
ATOM 562 C C . ASP A 1 76 ? 10.441 -12.901 -15.048 1.00 93.75 76 ASP A C 1
ATOM 564 O O . ASP A 1 76 ? 10.049 -13.391 -13.984 1.00 93.75 76 ASP A O 1
ATOM 568 N N . SER A 1 77 ? 9.586 -12.520 -16.006 1.00 93.50 77 SER A N 1
ATOM 569 C CA . SER A 1 77 ? 8.134 -12.415 -15.814 1.00 93.50 77 SER A CA 1
ATOM 570 C C . SER A 1 77 ? 7.480 -13.713 -15.338 1.00 93.50 77 SER A C 1
ATOM 572 O O . SER A 1 77 ? 6.630 -13.684 -14.448 1.00 93.50 77 SER A O 1
ATOM 574 N N . ASP A 1 78 ? 7.900 -14.858 -15.875 1.00 93.75 78 ASP A N 1
ATOM 575 C CA . ASP A 1 78 ? 7.362 -16.168 -15.495 1.00 93.75 78 ASP A CA 1
ATOM 576 C C . ASP A 1 78 ? 7.746 -16.585 -14.067 1.00 93.75 78 ASP A C 1
ATOM 578 O O . ASP A 1 78 ? 7.014 -17.339 -13.428 1.00 93.75 78 ASP A O 1
ATOM 582 N N . TYR A 1 79 ? 8.871 -16.094 -13.542 1.00 93.19 79 TYR A N 1
ATOM 583 C CA . TYR A 1 79 ? 9.413 -16.544 -12.257 1.00 93.19 79 TYR A CA 1
ATOM 584 C C . TYR A 1 79 ? 8.782 -15.835 -11.059 1.00 93.19 79 TYR A C 1
ATOM 586 O O . TYR A 1 79 ? 8.761 -16.401 -9.970 1.00 93.19 79 TYR A O 1
ATOM 594 N N . SER A 1 80 ? 8.253 -14.624 -11.260 1.00 91.56 80 SER A N 1
ATOM 595 C CA . SER A 1 80 ? 7.552 -13.858 -10.217 1.00 91.56 80 SER A CA 1
ATOM 596 C C . SER A 1 80 ? 6.036 -14.057 -10.233 1.00 91.56 80 SER A C 1
ATOM 598 O O . SER A 1 80 ? 5.332 -13.487 -9.404 1.00 91.56 80 SER A O 1
ATOM 600 N N . ARG A 1 81 ? 5.510 -14.829 -11.189 1.00 95.94 81 ARG A N 1
ATOM 601 C CA . ARG A 1 81 ? 4.076 -15.069 -11.320 1.00 95.94 81 ARG A CA 1
ATOM 602 C C . ARG A 1 81 ? 3.603 -16.096 -10.294 1.00 95.94 81 ARG A C 1
ATOM 604 O O . ARG A 1 81 ? 4.104 -17.216 -10.259 1.00 95.94 81 ARG A O 1
ATOM 611 N N . SER A 1 82 ? 2.596 -15.724 -9.510 1.00 96.50 82 SER A N 1
ATOM 612 C CA . SER A 1 82 ? 1.885 -16.646 -8.629 1.00 96.50 82 SER A CA 1
ATOM 613 C C . SER A 1 82 ? 1.123 -17.691 -9.441 1.00 96.50 82 SER A C 1
ATOM 615 O O . SER A 1 82 ? 0.503 -17.391 -10.468 1.00 96.50 82 SER A O 1
ATOM 617 N N . VAL A 1 83 ? 1.153 -18.933 -8.964 1.00 95.88 83 VAL A N 1
ATOM 618 C CA . VAL A 1 83 ? 0.400 -20.058 -9.540 1.00 95.88 83 VAL A CA 1
ATOM 619 C C . VAL A 1 83 ? -0.673 -20.587 -8.590 1.00 95.88 83 VAL A C 1
ATOM 621 O O . VAL A 1 83 ? -1.442 -21.476 -8.965 1.00 95.88 83 VAL A O 1
ATOM 624 N N . VAL A 1 84 ? -0.750 -20.044 -7.373 1.00 98.25 84 VAL A N 1
ATOM 625 C CA . VAL A 1 84 ? -1.738 -20.425 -6.364 1.00 98.25 84 VAL A CA 1
ATOM 626 C C . VAL A 1 84 ? -2.884 -19.406 -6.339 1.00 98.25 84 VAL A C 1
ATOM 628 O O . VAL A 1 84 ? -2.656 -18.229 -6.059 1.00 98.25 84 VAL A O 1
ATOM 631 N N . PRO A 1 85 ? -4.138 -19.819 -6.596 1.00 98.00 85 PRO A N 1
ATOM 632 C CA . PRO A 1 85 ? -5.281 -18.925 -6.450 1.00 98.00 85 PRO A CA 1
ATOM 633 C C . PRO A 1 85 ? -5.535 -18.594 -4.974 1.00 98.00 85 PRO A C 1
ATOM 635 O O . PRO A 1 85 ? -5.317 -19.432 -4.097 1.00 98.00 85 PRO A O 1
ATOM 638 N N . LEU A 1 86 ? -6.060 -17.396 -4.707 1.00 98.56 86 LEU A N 1
ATOM 639 C CA . LEU A 1 86 ? -6.454 -16.967 -3.365 1.00 98.56 86 LEU A CA 1
ATOM 640 C C . LEU A 1 86 ? -7.485 -17.937 -2.763 1.00 98.56 86 LEU A C 1
ATOM 642 O O . LEU A 1 86 ? -8.603 -18.063 -3.268 1.00 98.56 86 LEU A O 1
ATOM 646 N N . ALA A 1 87 ? -7.114 -18.623 -1.680 1.00 98.56 87 ALA A N 1
ATOM 647 C CA . ALA A 1 87 ? -7.994 -19.565 -1.004 1.00 98.56 87 ALA A CA 1
ATOM 648 C C . ALA A 1 87 ? -9.142 -18.854 -0.268 1.00 98.56 87 ALA A C 1
ATOM 650 O O . ALA A 1 87 ? -8.971 -17.794 0.336 1.00 98.56 87 ALA A O 1
ATOM 651 N N . GLU A 1 88 ? -10.320 -19.475 -0.257 1.00 97.94 88 GLU A N 1
ATOM 652 C CA . GLU A 1 88 ? -11.422 -19.015 0.586 1.00 97.94 88 GLU A CA 1
ATOM 653 C C . GLU A 1 88 ? -11.125 -19.281 2.068 1.00 97.94 88 GLU A C 1
ATOM 655 O O . GLU A 1 88 ? -10.527 -20.295 2.439 1.00 97.94 88 GLU A O 1
ATOM 660 N N . ARG A 1 89 ? -11.586 -18.377 2.937 1.00 97.31 89 ARG A N 1
ATOM 661 C CA . ARG A 1 89 ? -11.458 -18.508 4.393 1.00 97.31 89 ARG A CA 1
ATOM 662 C C . ARG A 1 89 ? -12.819 -18.618 5.057 1.00 97.31 89 ARG A C 1
ATOM 664 O O . ARG A 1 89 ? -13.806 -18.062 4.582 1.00 97.31 89 ARG A O 1
ATOM 671 N N . TYR A 1 90 ? -12.843 -19.270 6.214 1.00 94.88 90 TYR A N 1
ATOM 672 C CA . TYR A 1 90 ? -13.983 -19.257 7.121 1.00 94.88 90 TYR A CA 1
ATOM 673 C C . TYR A 1 90 ? -13.562 -18.678 8.475 1.00 94.88 90 TYR A C 1
ATOM 675 O O . TYR A 1 90 ? -12.453 -18.925 8.952 1.00 94.88 90 TYR A O 1
ATOM 683 N N . THR A 1 91 ? -14.463 -17.937 9.116 1.00 94.06 91 THR A N 1
ATOM 684 C CA . THR A 1 91 ? -14.261 -17.447 10.484 1.00 94.06 91 THR A CA 1
ATOM 685 C C . THR A 1 91 ? -14.884 -18.437 11.461 1.00 94.06 91 THR A C 1
ATOM 687 O O . THR A 1 91 ? -16.100 -18.625 11.482 1.00 94.06 91 THR A O 1
ATOM 690 N N . GLY A 1 92 ? -14.039 -19.105 12.247 1.00 93.31 92 GLY A N 1
ATOM 691 C CA . GLY A 1 92 ? -14.468 -20.038 13.289 1.00 93.31 92 GLY A CA 1
ATOM 692 C C . GLY A 1 92 ? -15.020 -19.347 14.540 1.00 93.31 92 GLY A C 1
ATOM 693 O O . GLY A 1 92 ? -15.218 -18.134 14.588 1.00 93.31 92 GLY A O 1
ATOM 694 N N . PHE A 1 93 ? -15.249 -20.133 15.592 1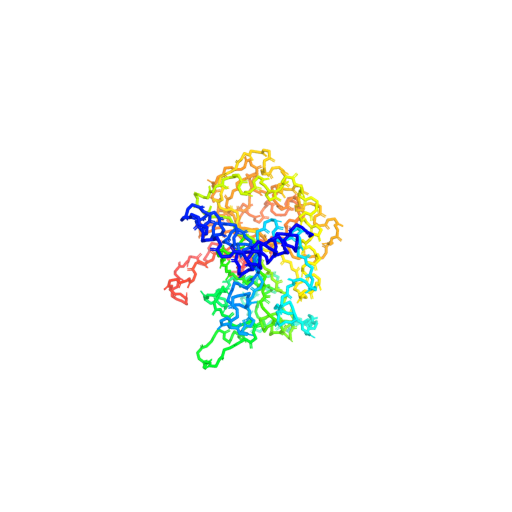.00 94.31 93 PHE A N 1
ATOM 695 C CA . PHE A 1 93 ? -15.694 -19.606 16.882 1.00 94.31 93 PHE A CA 1
ATOM 696 C C . PHE A 1 93 ? -14.643 -18.686 17.511 1.00 94.31 93 PHE A C 1
ATOM 698 O O . PHE A 1 93 ? -13.446 -18.976 17.497 1.00 94.31 93 PHE A O 1
ATOM 705 N N . THR A 1 94 ? -15.101 -17.611 18.147 1.00 94.25 94 THR A N 1
ATOM 706 C CA . THR A 1 94 ? -14.236 -16.729 18.931 1.00 94.25 94 THR A CA 1
ATOM 707 C C . THR A 1 94 ? -13.728 -17.456 20.177 1.00 94.25 94 THR A C 1
ATOM 709 O O . THR A 1 94 ? -14.484 -17.692 21.115 1.00 94.25 94 THR A O 1
ATOM 712 N N . VAL A 1 95 ? -12.433 -17.783 20.202 1.00 96.06 95 VAL A N 1
ATOM 713 C CA . VAL A 1 95 ? -11.784 -18.491 21.327 1.00 96.06 95 VAL A CA 1
ATOM 714 C C . VAL A 1 95 ? -11.220 -17.559 22.407 1.00 96.06 95 VAL A C 1
ATOM 716 O O . VAL A 1 95 ? -10.822 -18.019 23.474 1.00 96.06 95 VAL A O 1
ATOM 719 N N . ASN A 1 96 ? -11.181 -16.248 22.154 1.00 96.69 96 ASN A N 1
ATOM 720 C CA . ASN A 1 96 ? -10.710 -15.238 23.101 1.00 96.69 96 ASN A CA 1
ATOM 721 C C . ASN A 1 96 ? -11.793 -14.174 23.325 1.00 96.69 96 ASN A C 1
ATOM 723 O O . ASN A 1 96 ? -12.198 -13.492 22.387 1.00 96.69 96 ASN A O 1
ATOM 727 N N . ASN A 1 97 ? -12.225 -13.989 24.576 1.00 95.25 97 ASN A N 1
ATOM 728 C CA . ASN A 1 97 ? -13.300 -13.055 24.940 1.00 95.25 97 ASN A CA 1
ATOM 729 C C . ASN A 1 97 ? -13.011 -11.588 24.570 1.00 95.25 97 ASN A C 1
ATOM 731 O O . ASN A 1 97 ? -13.949 -10.807 24.401 1.00 95.25 97 ASN A O 1
ATOM 735 N N . TYR A 1 98 ? -11.736 -11.218 24.424 1.00 95.75 98 TYR A N 1
ATOM 736 C CA . TYR A 1 98 ? -11.287 -9.874 24.049 1.00 95.75 98 TYR A CA 1
ATOM 737 C C . TYR A 1 98 ? -11.061 -9.706 22.543 1.00 95.75 98 TYR A C 1
ATOM 739 O O . TYR A 1 98 ? -10.830 -8.592 22.076 1.00 95.75 98 TYR A O 1
ATOM 747 N N . ALA A 1 99 ? -11.154 -10.785 21.762 1.00 95.69 99 ALA A N 1
ATOM 748 C CA . ALA A 1 99 ? -11.076 -10.680 20.315 1.00 95.69 99 ALA A CA 1
ATOM 749 C C . ALA A 1 99 ? -12.322 -9.977 19.759 1.00 95.69 99 ALA A C 1
ATOM 751 O O . ALA A 1 99 ? -13.463 -10.204 20.195 1.00 95.69 99 ALA A O 1
ATOM 752 N N . ASN A 1 100 ? -12.081 -9.117 18.774 1.00 96.06 100 ASN A N 1
ATOM 753 C CA . ASN A 1 100 ? -13.121 -8.546 17.941 1.00 96.06 100 ASN A CA 1
ATOM 754 C C . ASN A 1 100 ? -13.028 -9.174 16.542 1.00 96.06 100 ASN A C 1
ATOM 756 O O . ASN A 1 100 ? -12.031 -8.917 15.873 1.00 96.06 100 ASN A O 1
ATOM 760 N N . PRO A 1 101 ? -14.017 -9.975 16.104 1.00 94.50 101 PRO A N 1
ATOM 761 C CA . PRO A 1 101 ? -13.983 -10.617 14.789 1.00 94.50 101 PRO A CA 1
ATOM 762 C C . PRO A 1 101 ? -14.058 -9.629 13.616 1.00 94.50 101 PRO A C 1
ATOM 764 O O . PRO A 1 101 ? -13.702 -10.005 12.505 1.00 94.50 101 PRO A O 1
ATOM 767 N N . ASP A 1 102 ? -14.492 -8.387 13.851 1.00 95.44 102 ASP A N 1
ATOM 768 C CA . ASP A 1 102 ? -14.561 -7.359 12.807 1.00 95.44 102 ASP A CA 1
ATOM 769 C C . ASP A 1 102 ? -13.231 -6.607 12.627 1.00 95.44 102 ASP A C 1
ATOM 771 O O . ASP A 1 102 ? -13.009 -5.984 11.587 1.00 95.44 102 ASP A O 1
ATOM 775 N N . ALA A 1 103 ? -12.350 -6.641 13.636 1.00 97.19 103 ALA A N 1
ATOM 776 C CA . ALA A 1 103 ? -11.054 -5.977 13.575 1.00 97.19 103 ALA A CA 1
ATOM 777 C C . ALA A 1 103 ? -10.091 -6.750 12.671 1.00 97.19 103 ALA A C 1
ATOM 779 O O . ALA A 1 103 ? -9.963 -7.970 12.775 1.00 97.19 103 ALA A O 1
ATOM 780 N N . LYS A 1 104 ? -9.403 -6.015 11.798 1.00 98.25 104 LYS A N 1
ATOM 781 C CA . LYS A 1 104 ? -8.487 -6.558 10.794 1.00 98.25 104 LYS A CA 1
ATOM 782 C C . LYS A 1 104 ? -7.032 -6.327 11.200 1.00 98.25 104 LYS A C 1
ATOM 784 O O . LYS A 1 104 ? -6.750 -5.517 12.086 1.00 98.25 104 LYS A O 1
ATOM 789 N N . LEU A 1 105 ? -6.129 -7.032 10.525 1.00 98.44 105 LEU A N 1
ATOM 790 C CA . LEU A 1 105 ? -4.681 -6.861 10.646 1.00 98.44 105 LEU A CA 1
ATOM 791 C C . LEU A 1 105 ? -4.064 -6.696 9.254 1.00 98.44 105 LEU A C 1
ATOM 793 O O . LEU A 1 105 ? -4.148 -7.624 8.448 1.00 98.44 105 LEU A O 1
ATOM 797 N N . MET A 1 106 ? -3.440 -5.556 8.978 1.00 98.62 106 MET A N 1
ATOM 798 C CA . MET A 1 106 ? -2.612 -5.360 7.787 1.00 98.62 106 MET A CA 1
ATOM 799 C C . MET A 1 106 ? -1.154 -5.625 8.155 1.00 98.62 106 MET A C 1
ATOM 801 O O . MET A 1 106 ? -0.613 -5.032 9.086 1.00 98.62 106 MET A O 1
ATOM 805 N N . VAL A 1 107 ? -0.494 -6.517 7.419 1.00 97.81 107 VAL A N 1
ATOM 806 C CA . VAL A 1 107 ? 0.909 -6.863 7.674 1.00 97.81 107 VAL A CA 1
ATOM 807 C C . VAL A 1 107 ? 1.795 -6.234 6.603 1.00 97.81 107 VAL A C 1
ATOM 809 O O . VAL A 1 107 ? 1.872 -6.742 5.489 1.00 97.81 107 VAL A O 1
ATOM 812 N N . CYS A 1 108 ? 2.492 -5.149 6.946 1.00 96.88 108 CYS A N 1
ATOM 813 C CA . CYS A 1 108 ? 3.474 -4.497 6.073 1.00 96.88 108 CYS A CA 1
ATOM 814 C C . CYS A 1 108 ? 4.870 -5.059 6.335 1.00 96.88 108 CYS A C 1
ATOM 816 O O . CYS A 1 108 ? 5.458 -4.795 7.383 1.00 96.88 108 CYS A O 1
ATOM 818 N N . SER A 1 109 ? 5.402 -5.857 5.406 1.00 93.88 109 SER A N 1
ATOM 819 C CA . SER A 1 109 ? 6.638 -6.613 5.644 1.00 93.88 109 SER A CA 1
ATOM 820 C C . SER A 1 109 ? 7.681 -6.426 4.559 1.00 93.88 109 SER A C 1
ATOM 822 O O . SER A 1 109 ? 7.390 -6.599 3.379 1.00 93.88 109 SER A O 1
ATOM 824 N N . LEU A 1 110 ? 8.927 -6.193 4.987 1.00 90.62 110 LEU A N 1
ATOM 825 C CA . LEU A 1 110 ? 10.141 -6.306 4.168 1.00 90.62 110 LEU A CA 1
ATOM 826 C C . LEU A 1 110 ? 10.445 -7.785 3.878 1.00 90.62 110 LEU A C 1
ATOM 828 O O . LEU A 1 110 ? 11.465 -8.321 4.310 1.00 90.62 110 LEU A O 1
ATOM 832 N N . ALA A 1 111 ? 9.515 -8.441 3.183 1.00 85.50 111 ALA A N 1
ATOM 833 C CA . ALA A 1 111 ? 9.492 -9.878 2.935 1.00 85.50 111 ALA A CA 1
ATOM 834 C C . ALA A 1 111 ? 10.782 -10.346 2.242 1.00 85.50 111 ALA A C 1
ATOM 836 O O . ALA A 1 111 ? 11.462 -11.253 2.723 1.00 85.50 111 ALA A O 1
ATOM 837 N N . ASN A 1 112 ? 11.191 -9.601 1.209 1.00 86.81 112 ASN A N 1
ATOM 838 C CA . ASN A 1 112 ? 12.552 -9.609 0.688 1.00 86.81 112 ASN A CA 1
ATOM 839 C C . ASN A 1 112 ? 13.262 -8.310 1.080 1.00 86.81 112 ASN A C 1
ATOM 841 O O . ASN A 1 112 ? 12.948 -7.226 0.585 1.00 86.81 112 ASN A O 1
ATOM 845 N N . SER A 1 113 ? 14.272 -8.432 1.944 1.00 71.69 113 SER A N 1
ATOM 846 C CA . SER A 1 113 ? 15.044 -7.286 2.455 1.00 71.69 113 SER A CA 1
ATOM 847 C C . SER A 1 113 ? 15.792 -6.495 1.369 1.00 71.69 113 SER A C 1
ATOM 849 O O . SER A 1 113 ? 16.174 -5.348 1.597 1.00 71.69 113 SER A O 1
ATOM 851 N N . LYS A 1 114 ? 16.012 -7.096 0.190 1.00 83.56 114 LYS A N 1
ATOM 852 C CA . LYS A 1 114 ? 16.671 -6.480 -0.970 1.00 83.56 114 LYS A CA 1
ATOM 853 C C . LYS A 1 114 ? 15.980 -6.905 -2.266 1.00 83.56 114 LYS A C 1
ATOM 855 O O . LYS A 1 114 ? 16.524 -7.734 -2.989 1.00 83.56 114 LYS A O 1
ATOM 860 N N . HIS A 1 115 ? 14.800 -6.366 -2.562 1.00 89.00 115 HIS A N 1
ATOM 861 C CA . HIS A 1 115 ? 14.005 -6.772 -3.732 1.00 89.00 115 HIS A CA 1
ATOM 862 C C . HIS A 1 115 ? 14.809 -6.794 -5.052 1.00 89.00 115 HIS A C 1
ATOM 864 O O . HIS A 1 115 ? 14.749 -7.781 -5.774 1.00 89.00 115 HIS A O 1
ATOM 870 N N . ASP A 1 116 ? 15.661 -5.793 -5.307 1.00 89.94 116 ASP A N 1
ATOM 871 C CA . ASP A 1 116 ? 16.491 -5.721 -6.529 1.00 89.94 116 ASP A CA 1
ATOM 872 C C . ASP A 1 116 ? 17.628 -6.759 -6.615 1.00 89.94 116 ASP A C 1
ATOM 874 O O . ASP A 1 116 ? 18.284 -6.873 -7.646 1.00 89.94 116 ASP A O 1
ATOM 878 N N . ALA A 1 117 ? 17.917 -7.479 -5.530 1.00 86.88 117 ALA A N 1
ATOM 879 C CA . ALA A 1 117 ? 19.034 -8.423 -5.446 1.00 86.88 117 ALA A CA 1
ATOM 880 C C . ALA A 1 117 ? 18.630 -9.785 -4.864 1.00 86.88 117 ALA A C 1
ATOM 882 O O . ALA A 1 117 ? 19.501 -10.593 -4.542 1.00 86.88 117 ALA A O 1
ATOM 883 N N . THR A 1 118 ? 17.331 -10.024 -4.685 1.00 86.00 118 THR A N 1
ATOM 884 C CA . THR A 1 118 ? 16.809 -11.286 -4.158 1.00 86.00 118 THR A CA 1
ATOM 885 C C . THR A 1 118 ? 16.198 -12.079 -5.297 1.00 86.00 118 THR A C 1
ATOM 887 O O . THR A 1 118 ? 15.553 -11.513 -6.177 1.00 86.00 118 THR A O 1
ATOM 890 N N . ASN A 1 119 ? 16.425 -13.389 -5.276 1.00 90.12 119 ASN A N 1
ATOM 891 C CA . ASN A 1 119 ? 15.818 -14.298 -6.230 1.00 90.12 119 ASN A CA 1
ATOM 892 C C . ASN A 1 119 ? 14.291 -14.318 -6.038 1.00 90.12 119 ASN A C 1
ATOM 894 O O . ASN A 1 119 ? 13.814 -14.479 -4.914 1.00 90.12 119 ASN A O 1
ATOM 898 N N . ALA A 1 120 ? 13.547 -14.172 -7.133 1.00 90.00 120 ALA A N 1
ATOM 899 C CA . ALA A 1 120 ? 12.085 -14.161 -7.165 1.00 90.00 120 ALA A CA 1
ATOM 900 C C . ALA A 1 120 ? 11.406 -15.506 -6.845 1.00 90.00 120 ALA A C 1
ATOM 902 O O . ALA A 1 120 ? 10.187 -15.601 -6.931 1.00 90.00 120 ALA A O 1
ATOM 903 N N . GLN A 1 121 ? 12.175 -16.555 -6.546 1.00 90.06 121 GLN A N 1
ATOM 904 C CA . GLN A 1 121 ? 11.671 -17.889 -6.199 1.00 90.06 121 GLN A CA 1
ATOM 905 C C . GLN A 1 121 ? 12.275 -18.416 -4.892 1.00 90.06 121 GLN A C 1
ATOM 907 O O . GLN A 1 121 ? 12.347 -19.622 -4.653 1.00 90.06 121 GLN A O 1
ATOM 912 N N . GLY A 1 122 ? 12.729 -17.503 -4.035 1.00 85.25 122 GLY A N 1
ATOM 913 C CA . GLY A 1 122 ? 13.402 -17.841 -2.791 1.00 85.25 122 GLY A CA 1
ATOM 914 C C . GLY A 1 122 ? 14.903 -18.067 -2.958 1.00 85.25 122 GLY A C 1
ATOM 915 O O . GLY A 1 122 ? 15.491 -17.915 -4.025 1.00 85.25 122 GLY A O 1
ATOM 916 N N . GLN A 1 123 ? 15.556 -18.374 -1.844 1.00 82.00 123 GLN A N 1
ATOM 917 C CA . GLN A 1 123 ? 17.011 -18.367 -1.718 1.00 82.00 123 GLN A CA 1
ATOM 918 C C . GLN A 1 123 ? 17.513 -19.651 -1.059 1.00 82.00 123 GLN A C 1
ATOM 920 O O . GLN A 1 123 ? 16.837 -20.221 -0.205 1.00 82.00 123 GLN A O 1
ATOM 925 N N . GLU A 1 124 ? 18.752 -20.039 -1.366 1.00 87.12 124 GLU A N 1
ATOM 926 C CA . GLU A 1 124 ? 19.478 -21.146 -0.720 1.00 87.12 124 GLU A CA 1
ATOM 927 C C . GLU A 1 124 ? 19.975 -20.750 0.689 1.00 87.12 124 GLU A C 1
ATOM 929 O O . GLU A 1 124 ? 21.146 -20.892 1.042 1.00 87.12 124 GLU A O 1
ATOM 934 N N . SER A 1 125 ? 19.083 -20.182 1.502 1.00 85.56 125 SER A N 1
ATOM 935 C CA . SER A 1 125 ? 19.332 -19.774 2.883 1.00 85.56 125 SER A CA 1
ATOM 936 C C . SER A 1 125 ? 18.170 -20.211 3.760 1.00 85.56 125 SER A C 1
ATOM 938 O O . SER A 1 125 ? 17.020 -19.854 3.513 1.00 85.56 125 SER A O 1
ATOM 940 N N . PHE A 1 126 ? 18.486 -20.919 4.846 1.00 88.94 126 PHE A N 1
ATOM 941 C CA . PHE A 1 126 ? 17.498 -21.294 5.857 1.00 88.94 126 PHE A CA 1
ATOM 942 C C . PHE A 1 126 ? 16.888 -20.066 6.551 1.00 88.94 126 PHE A C 1
ATOM 944 O O . PHE A 1 126 ? 15.696 -20.040 6.848 1.00 88.94 126 PHE A O 1
ATOM 951 N N . SER A 1 127 ? 17.698 -19.030 6.790 1.00 89.12 127 SER A N 1
ATOM 952 C CA . SER A 1 127 ? 17.217 -17.781 7.378 1.00 89.12 127 SER A CA 1
ATOM 953 C C . SER A 1 127 ? 16.475 -16.979 6.312 1.00 89.12 127 SER A C 1
ATOM 955 O O . SER A 1 127 ? 17.093 -16.411 5.407 1.00 89.12 127 SER A O 1
ATOM 957 N N . SER A 1 128 ? 15.148 -16.978 6.400 1.00 87.81 128 SER A N 1
ATOM 958 C CA . SER A 1 128 ? 14.226 -16.271 5.511 1.00 87.81 128 SER A CA 1
ATOM 959 C C . SER A 1 128 ? 13.004 -15.793 6.297 1.00 87.81 128 SER A C 1
ATOM 961 O O . SER A 1 128 ? 12.747 -16.254 7.414 1.00 87.81 128 SER A O 1
ATOM 963 N N . TYR A 1 129 ? 12.243 -14.859 5.728 1.00 90.81 129 TYR A N 1
ATOM 964 C CA . TYR A 1 129 ? 10.983 -14.409 6.313 1.00 90.81 129 TYR A CA 1
ATOM 965 C C . TYR A 1 129 ? 9.861 -15.429 6.042 1.00 90.81 129 TYR A C 1
ATOM 967 O O . TYR A 1 129 ? 8.962 -15.205 5.240 1.00 90.81 129 TYR A O 1
ATOM 975 N N . ALA A 1 130 ? 9.927 -16.581 6.713 1.00 92.50 130 ALA A N 1
ATOM 976 C CA . ALA A 1 130 ? 8.948 -17.662 6.604 1.00 92.50 130 ALA A CA 1
ATOM 977 C C . ALA A 1 130 ? 7.699 -17.386 7.465 1.00 92.50 130 ALA A C 1
ATOM 979 O O . ALA A 1 130 ? 7.441 -18.071 8.458 1.00 92.50 130 ALA A O 1
ATOM 980 N N . PHE A 1 131 ? 6.947 -16.335 7.124 1.00 95.25 131 PHE A N 1
ATOM 981 C CA . PHE A 1 131 ? 5.747 -15.943 7.864 1.00 95.25 131 PHE A CA 1
ATOM 982 C C . PHE A 1 131 ? 4.691 -17.059 7.862 1.00 95.25 131 PHE A C 1
ATOM 984 O O . PHE A 1 131 ? 4.373 -17.638 6.825 1.00 95.25 131 PHE A O 1
ATOM 991 N N . ASN A 1 132 ? 4.146 -17.365 9.041 1.00 96.12 132 ASN A N 1
ATOM 992 C CA . ASN A 1 132 ? 3.204 -18.468 9.255 1.00 96.12 132 ASN A CA 1
ATOM 993 C C . ASN A 1 132 ? 2.028 -18.103 10.182 1.00 96.12 132 ASN A C 1
ATOM 995 O O . ASN A 1 132 ? 1.339 -18.990 10.680 1.00 96.12 132 ASN A O 1
ATOM 999 N N . TYR A 1 133 ? 1.785 -16.806 10.399 1.00 97.69 133 TYR A N 1
ATOM 1000 C CA . TYR A 1 133 ? 0.668 -16.281 11.199 1.00 97.69 133 TYR A CA 1
ATOM 1001 C C . TYR A 1 133 ? -0.488 -15.750 10.324 1.00 97.69 133 TYR A C 1
ATOM 1003 O O . TYR A 1 133 ? -1.214 -14.827 10.705 1.00 97.69 133 TYR A O 1
ATOM 1011 N N . TRP A 1 134 ? -0.670 -16.340 9.138 1.00 98.25 134 TRP A N 1
ATOM 1012 C CA . TRP A 1 134 ? -1.655 -15.934 8.128 1.00 98.25 134 TRP A CA 1
ATOM 1013 C C . TRP A 1 134 ? -3.103 -15.921 8.626 1.00 98.25 134 TRP A C 1
ATOM 1015 O O . TRP A 1 134 ? -3.900 -15.103 8.177 1.00 98.25 134 TRP A O 1
ATOM 1025 N N . GLN A 1 135 ? -3.445 -16.772 9.596 1.00 97.44 135 GLN A N 1
ATOM 1026 C CA . GLN A 1 135 ? -4.784 -16.850 10.182 1.00 97.44 135 GLN A CA 1
ATOM 1027 C C . GLN A 1 135 ? -5.232 -15.556 10.877 1.00 97.44 135 GLN A C 1
ATOM 1029 O O . GLN A 1 135 ? -6.425 -15.375 11.102 1.00 97.44 135 GLN A O 1
ATOM 1034 N N . TYR A 1 136 ? -4.292 -14.674 11.233 1.00 97.69 136 TYR A N 1
ATOM 1035 C CA . TYR A 1 136 ? -4.594 -13.365 11.815 1.00 97.69 136 TYR A CA 1
ATOM 1036 C C . TYR A 1 136 ? -4.517 -12.231 10.792 1.00 97.69 136 TYR A C 1
ATOM 1038 O O . TYR A 1 136 ? -5.169 -11.208 10.982 1.00 97.69 136 TYR A O 1
ATOM 1046 N N . ALA A 1 137 ? -3.744 -12.397 9.717 1.00 98.12 137 ALA A N 1
ATOM 1047 C CA . ALA A 1 137 ? -3.572 -11.373 8.696 1.00 98.12 137 ALA A CA 1
ATOM 1048 C C . ALA A 1 137 ? -4.842 -11.229 7.848 1.00 98.12 137 ALA A C 1
ATOM 1050 O O . ALA A 1 137 ? -5.445 -12.203 7.395 1.00 98.12 137 ALA A O 1
ATOM 1051 N N . THR A 1 138 ? -5.267 -9.992 7.627 1.00 98.31 138 THR A N 1
ATOM 1052 C CA . THR A 1 138 ? -6.342 -9.667 6.687 1.00 98.31 138 THR A CA 1
ATOM 1053 C C . THR A 1 138 ? -5.796 -9.381 5.303 1.00 98.31 138 THR A C 1
ATOM 1055 O O . THR A 1 138 ? -6.365 -9.880 4.340 1.00 98.31 138 THR A O 1
ATOM 1058 N N . SER A 1 139 ? -4.684 -8.658 5.228 1.00 98.56 139 SER A N 1
ATOM 1059 C CA . SER A 1 139 ? -3.952 -8.374 4.001 1.00 98.56 139 SER A CA 1
ATOM 1060 C C . SER A 1 139 ? -2.451 -8.369 4.282 1.00 98.56 139 SER A C 1
ATOM 1062 O O . SER A 1 139 ? -2.006 -8.141 5.415 1.00 98.56 139 SER A O 1
ATOM 1064 N N . PHE A 1 140 ? -1.668 -8.652 3.246 1.00 98.62 140 PHE A N 1
ATOM 1065 C CA . PHE A 1 140 ? -0.213 -8.621 3.293 1.00 98.62 140 PHE A CA 1
ATOM 1066 C C . PHE A 1 140 ? 0.305 -7.575 2.308 1.00 98.62 140 PHE A C 1
ATOM 1068 O O . PHE A 1 140 ? 0.137 -7.709 1.099 1.00 98.62 140 PHE A O 1
ATOM 1075 N N . VAL A 1 141 ? 0.939 -6.522 2.814 1.00 98.38 141 VAL A N 1
ATOM 1076 C CA . VAL A 1 141 ? 1.638 -5.548 1.974 1.00 98.38 141 VAL A CA 1
ATOM 1077 C C . VAL A 1 141 ? 3.071 -6.034 1.810 1.00 98.38 141 VAL A C 1
ATOM 1079 O O . VAL A 1 141 ? 3.841 -6.070 2.778 1.00 98.38 141 VAL A O 1
ATOM 1082 N N . TYR A 1 142 ? 3.431 -6.386 0.575 1.00 96.75 142 TYR A N 1
ATOM 1083 C CA . TYR A 1 142 ? 4.811 -6.651 0.192 1.00 96.75 142 TYR A CA 1
ATOM 1084 C C . TYR A 1 142 ? 5.567 -5.321 0.211 1.00 96.75 142 TYR A C 1
ATOM 1086 O O . TYR A 1 142 ? 5.639 -4.600 -0.785 1.00 96.75 142 TYR A O 1
ATOM 1094 N N . TRP A 1 143 ? 6.068 -4.953 1.388 1.00 94.00 143 TRP A N 1
ATOM 1095 C CA . TRP A 1 143 ? 6.734 -3.683 1.607 1.00 94.00 143 TRP A CA 1
ATOM 1096 C C . TRP A 1 143 ? 8.151 -3.767 1.073 1.00 94.00 143 TRP A C 1
ATOM 1098 O O . TRP A 1 143 ? 8.969 -4.545 1.561 1.00 94.00 143 TRP A O 1
ATOM 1108 N N . SER A 1 144 ? 8.470 -2.973 0.061 1.00 88.81 144 SER A N 1
ATOM 1109 C CA . SER A 1 144 ? 9.831 -2.887 -0.445 1.00 88.81 144 SER A CA 1
ATOM 1110 C C . SER A 1 144 ? 10.028 -1.612 -1.251 1.00 88.81 144 SER A C 1
ATOM 1112 O O . SER A 1 144 ? 9.070 -0.943 -1.631 1.00 88.81 144 SER A O 1
ATOM 1114 N N . GLY A 1 145 ? 11.290 -1.284 -1.498 1.00 87.25 145 GLY A N 1
ATOM 1115 C CA . GLY A 1 145 ? 11.697 -0.205 -2.385 1.00 87.25 145 GLY A CA 1
ATOM 1116 C C . GLY A 1 145 ? 12.623 -0.750 -3.460 1.00 87.25 145 GLY A C 1
ATOM 1117 O O . GLY A 1 145 ? 13.294 -1.767 -3.264 1.00 87.25 145 GLY A O 1
ATOM 1118 N N . SER A 1 146 ? 12.674 -0.060 -4.592 1.00 91.56 146 SER A N 1
ATOM 1119 C CA . SER A 1 146 ? 13.538 -0.425 -5.706 1.00 91.56 146 SER A CA 1
ATOM 1120 C C . SER A 1 146 ? 14.236 0.805 -6.266 1.00 91.56 146 SER A C 1
ATOM 1122 O O . SER A 1 146 ? 13.665 1.889 -6.344 1.00 91.56 146 SER A O 1
ATOM 1124 N N . LYS A 1 147 ? 15.482 0.631 -6.706 1.00 90.19 147 LYS A N 1
ATOM 1125 C CA . LYS A 1 147 ? 16.179 1.636 -7.518 1.00 90.19 147 LYS A CA 1
ATOM 1126 C C . LYS A 1 147 ? 15.742 1.602 -8.983 1.00 90.19 147 LYS A C 1
ATOM 1128 O O . LYS A 1 147 ? 16.044 2.537 -9.717 1.00 90.19 147 LYS A O 1
ATOM 1133 N N . ARG A 1 148 ? 15.046 0.539 -9.396 1.00 91.56 148 ARG A N 1
ATOM 1134 C CA . ARG A 1 148 ? 14.511 0.345 -10.750 1.00 91.56 148 ARG A CA 1
ATOM 1135 C C . ARG A 1 148 ? 13.123 0.962 -10.934 1.00 91.56 148 ARG A C 1
ATOM 1137 O O . ARG A 1 148 ? 12.645 1.024 -12.062 1.00 91.56 148 ARG A O 1
ATOM 1144 N N . GLY A 1 149 ? 12.485 1.452 -9.866 1.00 93.44 149 GLY A N 1
ATOM 1145 C CA . GLY A 1 149 ? 11.293 2.288 -9.983 1.00 93.44 149 GLY A CA 1
ATOM 1146 C C . GLY A 1 149 ? 10.357 2.291 -8.780 1.00 93.44 149 GLY A C 1
ATOM 1147 O O . GLY A 1 149 ? 10.644 1.711 -7.738 1.00 93.44 149 GLY A O 1
ATOM 1148 N N . GLN A 1 150 ? 9.241 3.001 -8.949 1.00 96.81 150 GLN A N 1
ATOM 1149 C CA . GLN A 1 150 ? 8.270 3.316 -7.898 1.00 96.81 150 GLN A CA 1
ATOM 1150 C C . GLN A 1 150 ? 7.276 2.181 -7.650 1.00 96.81 150 GLN A C 1
ATOM 1152 O O . GLN A 1 150 ? 6.767 2.054 -6.542 1.00 96.81 150 GLN A O 1
ATOM 1157 N N . VAL A 1 151 ? 6.980 1.370 -8.668 1.00 98.19 151 VAL A N 1
ATOM 1158 C CA . VAL A 1 151 ? 6.046 0.243 -8.562 1.00 98.19 151 VAL A CA 1
ATOM 1159 C C . VAL A 1 151 ? 6.846 -1.008 -8.263 1.00 98.19 151 VAL A C 1
ATOM 1161 O O . VAL A 1 151 ? 7.611 -1.451 -9.113 1.00 98.19 151 VAL A O 1
ATOM 1164 N N . VAL A 1 152 ? 6.663 -1.581 -7.082 1.00 97.06 152 VAL A N 1
ATOM 1165 C CA . VAL A 1 152 ? 7.322 -2.811 -6.649 1.00 97.06 152 VAL A CA 1
ATOM 1166 C C . VAL A 1 152 ? 6.291 -3.926 -6.537 1.00 97.06 152 VAL A C 1
ATOM 1168 O O . VAL A 1 152 ? 5.320 -3.825 -5.784 1.00 97.06 152 VAL A O 1
ATOM 1171 N N . VAL A 1 153 ? 6.509 -4.991 -7.303 1.00 97.00 153 VAL A N 1
ATOM 1172 C CA . VAL A 1 153 ? 5.597 -6.133 -7.408 1.00 97.00 153 VAL A CA 1
ATOM 1173 C C . VAL A 1 153 ? 6.044 -7.249 -6.455 1.00 97.00 153 VAL A C 1
ATOM 1175 O O . VAL A 1 153 ? 7.249 -7.507 -6.349 1.00 97.00 153 VAL A O 1
ATOM 1178 N N . PRO A 1 154 ? 5.111 -7.904 -5.734 1.00 95.56 154 PRO A N 1
ATOM 1179 C CA . PRO A 1 154 ? 5.440 -9.061 -4.912 1.00 95.56 154 PRO A CA 1
ATOM 1180 C C . PRO A 1 154 ? 5.992 -10.194 -5.773 1.00 95.56 154 PRO A C 1
ATOM 1182 O O . PRO A 1 154 ? 5.548 -10.424 -6.894 1.00 95.56 154 PRO A O 1
ATOM 1185 N N . THR A 1 155 ? 6.961 -10.918 -5.236 1.00 92.94 155 THR A N 1
ATOM 1186 C CA . THR A 1 155 ? 7.490 -12.121 -5.876 1.00 92.94 155 THR A CA 1
ATOM 1187 C C . THR A 1 155 ? 6.537 -13.309 -5.674 1.00 92.94 155 THR A C 1
ATOM 1189 O O . THR A 1 155 ? 5.677 -13.301 -4.777 1.00 92.94 155 THR A O 1
ATOM 1192 N N . GLY A 1 156 ? 6.640 -14.313 -6.550 1.00 91.81 156 GLY A N 1
ATOM 1193 C CA . GLY A 1 156 ? 5.665 -15.403 -6.645 1.00 91.81 156 GLY A CA 1
ATOM 1194 C C . GLY A 1 156 ? 5.569 -16.226 -5.362 1.00 91.81 156 GLY A C 1
ATOM 1195 O O . GLY A 1 156 ? 4.472 -16.571 -4.939 1.00 91.81 156 GLY A O 1
ATOM 1196 N N . GLU A 1 157 ? 6.688 -16.451 -4.673 1.00 91.94 157 GLU A N 1
ATOM 1197 C CA . GLU A 1 157 ? 6.764 -17.247 -3.447 1.00 91.94 157 GLU A CA 1
ATOM 1198 C C . GLU A 1 157 ? 5.957 -16.650 -2.287 1.00 91.94 157 GLU A C 1
ATOM 1200 O O . GLU A 1 157 ? 5.329 -17.389 -1.526 1.00 91.94 157 GLU A O 1
ATOM 1205 N N . PHE A 1 158 ? 5.931 -15.319 -2.152 1.00 94.00 158 PHE A N 1
ATOM 1206 C CA . PHE A 1 158 ? 5.154 -14.657 -1.099 1.00 94.00 158 PHE A CA 1
ATOM 1207 C C . PHE A 1 158 ? 3.671 -14.607 -1.435 1.00 94.00 158 PHE A C 1
ATOM 1209 O O . PHE A 1 158 ? 2.840 -14.809 -0.546 1.00 94.00 158 PHE A O 1
ATOM 1216 N N . THR A 1 159 ? 3.347 -14.378 -2.707 1.00 96.75 159 THR A N 1
ATOM 1217 C CA . THR A 1 159 ? 1.963 -14.401 -3.183 1.00 96.75 159 THR A CA 1
ATOM 1218 C C . THR A 1 159 ? 1.378 -15.802 -3.037 1.00 96.75 159 THR A C 1
ATOM 1220 O O . THR A 1 159 ? 0.332 -15.961 -2.415 1.00 96.75 159 THR A O 1
ATOM 1223 N N . ASP A 1 160 ? 2.108 -16.839 -3.453 1.00 97.62 160 ASP A N 1
ATOM 1224 C CA . ASP A 1 160 ? 1.692 -18.234 -3.311 1.00 97.62 160 ASP A CA 1
ATOM 1225 C C . ASP A 1 160 ? 1.492 -18.636 -1.843 1.00 97.62 160 ASP A C 1
ATOM 1227 O O . ASP A 1 160 ? 0.490 -19.274 -1.498 1.00 97.62 160 ASP A O 1
ATOM 1231 N N . ALA A 1 161 ? 2.412 -18.248 -0.951 1.00 97.12 161 ALA A N 1
ATOM 1232 C CA . ALA A 1 161 ? 2.301 -18.539 0.477 1.00 97.12 161 ALA A CA 1
ATOM 1233 C C . ALA A 1 161 ? 1.077 -17.860 1.114 1.00 97.12 161 ALA A C 1
ATOM 1235 O O . ALA A 1 161 ? 0.338 -18.501 1.870 1.00 97.12 161 ALA A O 1
ATOM 1236 N N . ALA A 1 162 ? 0.834 -16.588 0.794 1.00 98.25 162 ALA A N 1
ATOM 1237 C CA . ALA A 1 162 ? -0.312 -15.839 1.296 1.00 98.25 162 ALA A CA 1
ATOM 1238 C C . ALA A 1 162 ? -1.636 -16.388 0.733 1.00 98.25 162 ALA A C 1
ATOM 1240 O O . ALA A 1 162 ? -2.562 -16.673 1.498 1.00 98.25 162 ALA A O 1
ATOM 1241 N N . HIS A 1 163 ? -1.696 -16.646 -0.576 1.00 98.75 163 HIS A N 1
ATOM 1242 C CA . HIS A 1 163 ? -2.868 -17.181 -1.269 1.00 98.75 163 HIS A CA 1
ATOM 1243 C C . HIS A 1 163 ? -3.251 -18.577 -0.800 1.00 98.75 163 HIS A C 1
ATOM 1245 O O . HIS A 1 163 ? -4.432 -18.826 -0.562 1.00 98.75 163 HIS A O 1
ATOM 1251 N N . THR A 1 164 ? -2.269 -19.454 -0.560 1.00 98.69 164 THR A N 1
ATOM 1252 C CA . THR A 1 164 ? -2.495 -20.772 0.063 1.00 98.69 164 THR A CA 1
ATOM 1253 C C . THR A 1 164 ? -3.258 -20.643 1.386 1.00 98.69 164 THR A C 1
ATOM 1255 O O . THR A 1 164 ? -4.059 -21.508 1.734 1.00 98.69 164 THR A O 1
ATOM 1258 N N . ASN A 1 165 ? -3.031 -19.550 2.120 1.00 98.69 165 ASN A N 1
ATOM 1259 C CA . ASN A 1 165 ? -3.666 -19.265 3.403 1.00 98.69 165 ASN A CA 1
ATOM 1260 C C . ASN A 1 165 ? -4.851 -18.285 3.302 1.00 98.69 165 ASN A C 1
ATOM 1262 O O . ASN A 1 165 ? -5.378 -17.853 4.330 1.00 98.69 165 ASN A O 1
ATOM 1266 N N . GLY A 1 166 ? -5.283 -17.934 2.089 1.00 98.62 166 GLY A N 1
ATOM 1267 C CA . GLY A 1 166 ? -6.425 -17.055 1.842 1.00 98.62 166 GLY A CA 1
ATOM 1268 C C . GLY A 1 166 ? -6.205 -15.597 2.247 1.00 98.62 166 GLY A C 1
ATOM 1269 O O . GLY A 1 166 ? -7.160 -14.905 2.612 1.00 98.62 166 GLY A O 1
ATOM 1270 N N . VAL A 1 167 ? -4.951 -15.138 2.237 1.00 98.75 167 VAL A N 1
ATOM 1271 C CA . VAL A 1 167 ? -4.580 -13.748 2.518 1.00 98.75 167 VAL A CA 1
ATOM 1272 C C . VAL A 1 167 ? -4.214 -13.051 1.206 1.00 98.75 167 VAL A C 1
ATOM 1274 O O . VAL A 1 167 ? -3.274 -13.496 0.551 1.00 98.75 167 VAL A O 1
ATOM 1277 N N . PRO A 1 168 ? -4.922 -11.974 0.824 1.00 98.69 168 PRO A N 1
ATOM 1278 C CA . PRO A 1 168 ? -4.586 -11.196 -0.358 1.00 98.69 168 PRO A CA 1
ATOM 1279 C C . PRO A 1 168 ? -3.303 -10.377 -0.164 1.00 98.69 168 PRO A C 1
ATOM 1281 O O . PRO A 1 168 ? -2.990 -9.930 0.949 1.00 98.69 168 PRO A O 1
ATOM 1284 N N . VAL A 1 169 ? -2.589 -10.144 -1.263 1.00 98.62 169 VAL A N 1
ATOM 1285 C CA . VAL A 1 169 ? -1.293 -9.464 -1.308 1.00 98.62 169 VAL A CA 1
ATOM 1286 C C . VAL A 1 169 ? -1.366 -8.166 -2.101 1.00 98.62 169 VAL A C 1
ATOM 1288 O O . VAL A 1 169 ? -1.881 -8.118 -3.217 1.00 98.62 169 VAL A O 1
ATOM 1291 N N . MET A 1 170 ? -0.783 -7.106 -1.544 1.00 98.81 170 MET A N 1
ATOM 1292 C CA . MET A 1 170 ? -0.562 -5.845 -2.244 1.00 98.81 170 MET A CA 1
ATOM 1293 C C . MET A 1 170 ? 0.910 -5.658 -2.610 1.00 98.81 170 MET A C 1
ATOM 1295 O O . MET A 1 170 ? 1.792 -5.832 -1.766 1.00 98.81 170 MET A O 1
ATOM 1299 N N . GLY A 1 171 ? 1.163 -5.226 -3.846 1.00 98.31 171 GLY A N 1
ATOM 1300 C CA . GLY A 1 171 ? 2.430 -4.592 -4.213 1.00 98.31 171 GLY A CA 1
ATOM 1301 C C . GLY A 1 171 ? 2.542 -3.187 -3.625 1.00 98.31 171 GLY A C 1
ATOM 1302 O O . GLY A 1 171 ? 1.550 -2.611 -3.182 1.00 98.31 171 GLY A O 1
ATOM 1303 N N . THR A 1 172 ? 3.741 -2.611 -3.634 1.00 98.25 172 THR A N 1
ATOM 1304 C CA . THR A 1 172 ? 3.976 -1.265 -3.093 1.00 98.25 172 THR A CA 1
ATOM 1305 C C . THR A 1 172 ? 4.194 -0.268 -4.224 1.00 98.25 172 THR A C 1
ATOM 1307 O O . THR A 1 172 ? 4.999 -0.507 -5.118 1.00 98.25 172 THR A O 1
ATOM 1310 N N . ILE A 1 173 ? 3.507 0.871 -4.174 1.00 98.62 173 ILE A N 1
ATOM 1311 C CA . ILE A 1 173 ? 3.831 2.055 -4.972 1.00 98.62 173 ILE A CA 1
ATOM 1312 C C . ILE A 1 173 ? 4.417 3.086 -4.018 1.00 98.62 173 ILE A C 1
ATOM 1314 O O . ILE A 1 173 ? 3.707 3.594 -3.151 1.00 98.62 173 ILE A O 1
ATOM 1318 N N . PHE A 1 174 ? 5.710 3.361 -4.159 1.00 97.69 174 PHE A N 1
ATOM 1319 C CA . PHE A 1 174 ? 6.460 4.188 -3.220 1.00 97.69 174 PHE A CA 1
ATOM 1320 C C . PHE A 1 174 ? 7.063 5.422 -3.889 1.00 97.69 174 PHE A C 1
ATOM 1322 O O . PHE A 1 174 ? 7.753 5.320 -4.906 1.00 97.69 174 PHE A O 1
ATOM 1329 N N . PHE A 1 175 ? 6.839 6.577 -3.267 1.00 97.75 175 PHE A N 1
ATOM 1330 C CA . PHE A 1 175 ? 7.481 7.841 -3.606 1.00 97.75 175 PHE A CA 1
ATOM 1331 C C . PHE A 1 175 ? 8.172 8.396 -2.363 1.00 97.75 175 PHE A C 1
ATOM 1333 O O . PHE A 1 175 ? 7.571 8.456 -1.295 1.00 97.75 175 PHE A O 1
ATOM 1340 N N . ASP A 1 176 ? 9.441 8.780 -2.503 1.00 94.62 176 ASP A N 1
ATOM 1341 C CA . ASP A 1 176 ? 10.328 9.062 -1.374 1.00 94.62 176 ASP A CA 1
ATOM 1342 C C . ASP A 1 176 ? 9.945 10.304 -0.559 1.00 94.62 176 ASP A C 1
ATOM 1344 O O . ASP A 1 176 ? 9.466 11.315 -1.083 1.00 94.62 176 ASP A O 1
ATOM 1348 N N . TRP A 1 177 ? 10.297 10.285 0.728 1.00 94.94 177 TRP A N 1
ATOM 1349 C CA . TRP A 1 177 ? 10.293 11.487 1.556 1.00 94.94 177 TRP A CA 1
ATOM 1350 C C . TRP A 1 177 ? 11.329 12.488 1.035 1.00 94.94 177 TRP A C 1
ATOM 1352 O O . TRP A 1 177 ? 12.506 12.159 0.872 1.00 94.94 177 TRP A O 1
ATOM 1362 N N . GLY A 1 178 ? 10.902 13.722 0.762 1.00 94.00 178 GLY A N 1
ATOM 1363 C CA . GLY A 1 178 ? 11.762 14.709 0.096 1.00 94.00 178 GLY A CA 1
ATOM 1364 C C . GLY A 1 178 ? 12.094 14.346 -1.359 1.00 94.00 178 GLY A C 1
ATOM 1365 O O . GLY A 1 178 ? 13.071 14.856 -1.910 1.00 94.00 178 GLY A O 1
ATOM 1366 N N . GLY A 1 179 ? 11.298 13.462 -1.968 1.00 94.75 179 GLY A N 1
ATOM 1367 C CA . GLY A 1 179 ? 11.432 13.045 -3.354 1.00 94.75 179 GLY A CA 1
ATOM 1368 C C . GLY A 1 179 ? 11.162 14.162 -4.364 1.00 94.75 179 GLY A C 1
ATOM 1369 O O . GLY A 1 179 ? 10.732 15.275 -4.050 1.00 94.75 179 GLY A O 1
ATOM 1370 N N . ASN A 1 180 ? 11.443 13.859 -5.629 1.00 96.69 180 ASN A N 1
ATOM 1371 C CA . ASN A 1 180 ? 11.244 14.790 -6.731 1.00 96.69 180 ASN A CA 1
ATOM 1372 C C . ASN A 1 180 ? 9.793 14.721 -7.229 1.00 96.69 180 ASN A C 1
ATOM 1374 O O . ASN A 1 180 ? 9.409 13.757 -7.891 1.00 96.69 180 ASN A O 1
ATOM 1378 N N . SER A 1 181 ? 9.015 15.778 -6.993 1.00 97.44 181 SER A N 1
ATOM 1379 C CA . SER A 1 181 ? 7.598 15.856 -7.379 1.00 97.44 181 SER A CA 1
ATOM 1380 C C . SER A 1 181 ? 7.334 15.662 -8.876 1.00 97.44 181 SER A C 1
ATOM 1382 O O . SER A 1 181 ? 6.247 15.220 -9.245 1.00 97.44 181 SER A O 1
ATOM 1384 N N . SER A 1 182 ? 8.321 15.908 -9.747 1.00 98.00 182 SER A N 1
ATOM 1385 C CA . SER A 1 182 ? 8.185 15.621 -11.183 1.00 98.00 182 SER A CA 1
ATOM 1386 C C . SER A 1 182 ? 8.076 14.124 -11.497 1.00 98.00 182 SER A C 1
ATOM 1388 O O . SER A 1 182 ? 7.497 13.767 -12.522 1.00 98.00 182 SER A O 1
ATOM 1390 N N . VAL A 1 183 ? 8.567 13.243 -10.615 1.00 97.50 183 VAL A N 1
ATOM 1391 C CA . VAL A 1 183 ? 8.395 11.787 -10.741 1.00 97.50 183 VAL A CA 1
ATOM 1392 C C . VAL A 1 183 ? 6.928 11.420 -10.536 1.00 97.50 183 VAL A C 1
ATOM 1394 O O . VAL A 1 183 ? 6.353 10.734 -11.379 1.00 97.50 183 VAL A O 1
ATOM 1397 N N . VAL A 1 184 ? 6.297 11.949 -9.480 1.00 98.44 184 VAL A N 1
ATOM 1398 C CA . VAL A 1 184 ? 4.862 11.757 -9.217 1.00 98.44 184 VAL A CA 1
ATOM 1399 C C . VAL A 1 184 ? 4.027 12.384 -10.330 1.00 98.44 184 VAL A C 1
ATOM 1401 O O . VAL A 1 184 ? 3.106 11.758 -10.848 1.00 98.44 184 VAL A O 1
ATOM 1404 N N . GLU A 1 185 ? 4.374 13.604 -10.758 1.00 98.44 185 GLU A N 1
ATOM 1405 C CA . GLU A 1 185 ? 3.689 14.278 -11.862 1.00 98.44 185 GLU A CA 1
ATOM 1406 C C . GLU A 1 185 ? 3.726 13.429 -13.136 1.00 98.44 185 GLU A C 1
ATOM 1408 O O . GLU A 1 185 ? 2.691 13.256 -13.778 1.00 98.44 185 GLU A O 1
ATOM 1413 N N . ASN A 1 186 ? 4.887 12.867 -13.490 1.00 97.81 186 ASN A N 1
ATOM 1414 C CA . ASN A 1 186 ? 5.010 11.996 -14.655 1.00 97.81 186 ASN A CA 1
ATOM 1415 C C . ASN A 1 186 ? 4.183 10.713 -14.489 1.00 97.81 186 ASN A C 1
ATOM 1417 O O . ASN A 1 186 ? 3.494 10.310 -15.426 1.00 97.81 186 ASN A O 1
ATOM 1421 N N . PHE A 1 187 ? 4.185 10.127 -13.288 1.00 98.38 187 PHE A N 1
ATOM 1422 C CA . PHE A 1 187 ? 3.400 8.937 -12.957 1.00 98.38 187 PHE A CA 1
ATOM 1423 C C . PHE A 1 187 ? 1.895 9.148 -13.173 1.00 98.38 187 PHE A C 1
ATOM 1425 O O . PHE A 1 187 ? 1.218 8.281 -13.717 1.00 98.38 187 PHE A O 1
ATOM 1432 N N . VAL A 1 188 ? 1.356 10.319 -12.818 1.00 98.50 188 VAL A N 1
ATOM 1433 C CA . VAL A 1 188 ? -0.090 10.593 -12.939 1.00 98.50 188 VAL A CA 1
ATOM 1434 C C . VAL A 1 188 ? -0.491 11.425 -14.153 1.00 98.50 188 VAL A C 1
ATOM 1436 O O . VAL A 1 188 ? -1.685 11.646 -14.372 1.00 98.50 188 VAL A O 1
ATOM 1439 N N . ARG A 1 189 ? 0.463 11.874 -14.979 1.00 96.38 189 ARG A N 1
ATOM 1440 C CA . ARG A 1 189 ? 0.189 12.683 -16.180 1.00 96.38 189 ARG A CA 1
ATOM 1441 C C . ARG A 1 189 ? -0.796 11.992 -17.123 1.00 96.38 189 ARG A C 1
ATOM 1443 O O . ARG A 1 189 ? -1.708 12.638 -17.629 1.00 96.38 189 ARG A O 1
ATOM 1450 N N . ASN A 1 190 ? -0.634 10.681 -17.302 1.00 96.44 190 ASN A N 1
ATOM 1451 C CA . ASN A 1 190 ? -1.523 9.815 -18.077 1.00 96.44 190 ASN A CA 1
ATOM 1452 C C . ASN A 1 190 ? -2.115 8.719 -17.182 1.00 96.44 190 ASN A C 1
ATOM 1454 O O . ASN A 1 190 ? -2.045 7.533 -17.509 1.00 96.44 190 ASN A O 1
ATOM 1458 N N . TYR A 1 191 ? -2.688 9.116 -16.040 1.00 98.44 191 TYR A N 1
ATOM 1459 C CA . TYR A 1 191 ? -3.071 8.190 -14.971 1.00 98.44 191 TYR A CA 1
ATOM 1460 C C . TYR A 1 191 ? -3.951 7.011 -15.411 1.00 98.44 191 TYR A C 1
ATOM 1462 O O . TYR A 1 191 ? -3.896 5.964 -14.782 1.00 98.44 191 TYR A O 1
ATOM 1470 N N . ARG A 1 192 ? -4.765 7.146 -16.470 1.00 98.75 192 ARG A N 1
ATOM 1471 C CA . ARG A 1 192 ? -5.601 6.040 -16.973 1.00 98.75 192 ARG A CA 1
ATOM 1472 C C . ARG A 1 192 ? -4.755 4.924 -17.567 1.00 98.75 192 ARG A C 1
ATOM 1474 O O . ARG A 1 192 ? -4.911 3.786 -17.162 1.00 98.75 192 ARG A O 1
ATOM 1481 N N . SER A 1 193 ? -3.813 5.262 -18.446 1.00 98.56 193 SER A N 1
ATOM 1482 C CA . SER A 1 193 ? -2.905 4.281 -19.049 1.00 98.56 193 SER A CA 1
ATOM 1483 C C . SER A 1 193 ? -1.998 3.630 -18.009 1.00 98.56 193 SER A C 1
ATOM 1485 O O . SER A 1 193 ? -1.733 2.436 -18.088 1.00 98.56 193 SER A O 1
ATOM 1487 N N . VAL A 1 194 ? -1.554 4.402 -17.013 1.00 98.81 194 VAL A N 1
ATOM 1488 C CA . VAL A 1 194 ? -0.772 3.870 -15.889 1.00 98.81 194 VAL A CA 1
ATOM 1489 C C . VAL A 1 194 ? -1.623 2.925 -15.042 1.00 98.81 194 VAL A C 1
ATOM 1491 O O . VAL A 1 194 ? -1.192 1.814 -14.768 1.00 98.81 194 VAL A O 1
ATOM 1494 N N . ALA A 1 195 ? -2.853 3.309 -14.695 1.00 98.88 195 ALA A N 1
ATOM 1495 C CA . ALA A 1 195 ? -3.789 2.451 -13.972 1.00 98.88 195 ALA A CA 1
ATOM 1496 C C . ALA A 1 195 ? -4.140 1.164 -14.734 1.00 98.88 195 ALA A C 1
ATOM 1498 O O . ALA A 1 195 ? -4.176 0.102 -14.121 1.00 98.88 195 ALA A O 1
ATOM 1499 N N . ASP A 1 196 ? -4.363 1.241 -16.048 1.00 98.88 196 ASP A N 1
ATOM 1500 C CA . ASP A 1 196 ? -4.626 0.067 -16.886 1.00 98.88 196 ASP A CA 1
ATOM 1501 C C . ASP A 1 196 ? -3.432 -0.900 -16.850 1.00 98.88 196 ASP A C 1
ATOM 1503 O O . ASP A 1 196 ? -3.623 -2.096 -16.640 1.00 98.88 196 ASP A O 1
ATOM 1507 N N . LYS A 1 197 ? -2.196 -0.387 -16.957 1.00 98.62 197 LYS A N 1
ATOM 1508 C CA . LYS A 1 197 ? -0.983 -1.213 -16.856 1.00 98.62 197 LYS A CA 1
ATOM 1509 C C . LYS A 1 197 ? -0.735 -1.764 -15.453 1.00 98.62 197 LYS A C 1
ATOM 1511 O O . LYS A 1 197 ? -0.293 -2.899 -15.334 1.00 98.62 197 LYS A O 1
ATOM 1516 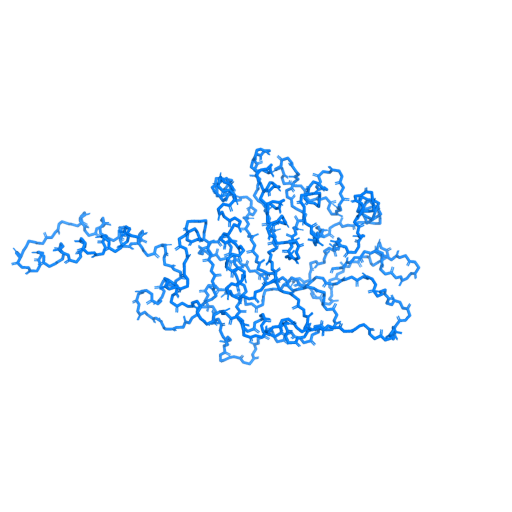N N . LEU A 1 198 ? -1.046 -1.015 -14.395 1.00 98.88 198 LEU A N 1
ATOM 1517 C CA . LEU A 1 198 ? -1.025 -1.541 -13.025 1.00 98.88 198 LEU A CA 1
ATOM 1518 C C . LEU A 1 198 ? -2.004 -2.719 -12.882 1.00 98.88 198 LEU A C 1
ATOM 1520 O O . LEU A 1 198 ? -1.650 -3.761 -12.347 1.00 98.88 198 LEU A O 1
ATOM 1524 N N . ILE A 1 199 ? -3.223 -2.598 -13.410 1.00 98.88 199 ILE A N 1
ATOM 1525 C CA . ILE A 1 199 ? -4.198 -3.698 -13.386 1.00 98.88 199 ILE A CA 1
ATOM 1526 C C . ILE A 1 199 ? -3.694 -4.899 -14.199 1.00 98.88 199 ILE A C 1
ATOM 1528 O O . ILE A 1 199 ? -3.801 -6.027 -13.732 1.00 98.88 199 ILE A O 1
ATOM 1532 N N . GLU A 1 200 ? -3.107 -4.670 -15.373 1.00 98.75 200 GLU A N 1
ATOM 1533 C CA . GLU A 1 200 ? -2.537 -5.733 -16.210 1.00 98.75 200 GLU A CA 1
ATOM 1534 C C . GLU A 1 200 ? -1.399 -6.485 -15.500 1.00 98.75 200 GLU A C 1
ATOM 1536 O O . GLU A 1 200 ? -1.392 -7.714 -15.473 1.00 98.75 200 GLU A O 1
ATOM 1541 N N . VAL A 1 201 ? -0.468 -5.756 -14.874 1.00 98.69 201 VAL A N 1
ATOM 1542 C CA . VAL A 1 201 ? 0.625 -6.319 -14.064 1.00 98.69 201 VAL A CA 1
ATOM 1543 C C . VAL A 1 201 ? 0.061 -7.129 -12.897 1.00 98.69 201 VAL A C 1
ATOM 1545 O O . VAL A 1 201 ? 0.475 -8.268 -12.683 1.00 98.69 201 VAL A O 1
ATOM 1548 N N . MET A 1 202 ? -0.912 -6.577 -12.171 1.00 98.50 202 MET A N 1
ATOM 1549 C CA . MET A 1 202 ? -1.598 -7.266 -11.078 1.00 98.50 202 MET A CA 1
ATOM 1550 C C . MET A 1 202 ? -2.216 -8.592 -11.526 1.00 98.50 202 MET A C 1
ATOM 1552 O O . MET A 1 202 ? -1.981 -9.624 -10.900 1.00 98.50 202 MET A O 1
ATOM 1556 N N . GLU A 1 203 ? -2.961 -8.585 -12.629 1.00 98.00 203 GLU A N 1
ATOM 1557 C CA . GLU A 1 203 ? -3.614 -9.782 -13.165 1.00 98.00 203 GLU A CA 1
ATOM 1558 C C . GLU A 1 203 ? -2.616 -10.809 -13.701 1.00 98.00 203 GLU A C 1
ATOM 1560 O O . GLU A 1 203 ? -2.830 -12.012 -13.546 1.00 98.00 203 GLU A O 1
ATOM 1565 N N . TYR A 1 204 ? -1.524 -10.355 -14.319 1.00 98.44 204 TYR A N 1
ATOM 1566 C CA . TYR A 1 204 ? -0.507 -11.245 -14.862 1.00 98.44 204 TYR A CA 1
ATOM 1567 C C . TYR A 1 204 ? 0.268 -11.971 -13.763 1.00 98.44 204 TYR A C 1
ATOM 1569 O O . TYR A 1 204 ? 0.357 -13.200 -13.794 1.00 98.44 204 TYR A O 1
ATOM 1577 N N . TYR A 1 205 ? 0.816 -11.227 -12.795 1.00 98.25 205 TYR A N 1
ATOM 1578 C CA . TYR A 1 205 ? 1.592 -11.811 -11.698 1.00 98.25 205 TYR A CA 1
ATOM 1579 C C . TYR A 1 205 ? 0.704 -12.449 -10.624 1.00 98.25 205 TYR A C 1
ATOM 1581 O O . TYR A 1 205 ? 1.193 -13.278 -9.862 1.00 98.25 205 TYR A O 1
ATOM 1589 N N . GLY A 1 206 ? -0.591 -12.123 -10.599 1.00 98.06 206 GLY A N 1
ATOM 1590 C CA . GLY A 1 206 ? -1.589 -12.803 -9.781 1.00 98.06 206 GLY A CA 1
ATOM 1591 C C . GLY A 1 206 ? -1.618 -12.359 -8.321 1.00 98.06 206 GLY A C 1
ATOM 1592 O O . GLY A 1 206 ? -1.798 -13.210 -7.465 1.00 98.06 206 GLY A O 1
ATOM 1593 N N . PHE A 1 207 ? -1.441 -11.065 -8.038 1.00 98.44 207 PHE A N 1
ATOM 1594 C CA . PHE A 1 207 ? -1.660 -10.472 -6.705 1.00 98.44 207 PHE A CA 1
ATOM 1595 C C . PHE A 1 207 ? -2.927 -9.595 -6.700 1.00 98.44 207 PHE A C 1
ATOM 1597 O O . PHE A 1 207 ? -3.597 -9.471 -7.723 1.00 98.44 207 PHE A O 1
ATOM 1604 N N . ASP A 1 208 ? -3.291 -8.989 -5.567 1.00 98.75 208 ASP A N 1
ATOM 1605 C CA . ASP A 1 208 ? -4.663 -8.494 -5.345 1.00 98.75 208 ASP A CA 1
ATOM 1606 C C . ASP A 1 208 ? -4.814 -6.972 -5.309 1.00 98.75 208 ASP A C 1
ATOM 1608 O O . ASP A 1 208 ? -5.933 -6.465 -5.164 1.00 98.75 208 ASP A O 1
ATOM 1612 N N . GLY A 1 209 ? -3.722 -6.216 -5.414 1.00 98.69 209 GLY A N 1
ATOM 1613 C CA . GLY A 1 209 ? -3.791 -4.759 -5.461 1.00 98.69 209 GLY A CA 1
ATOM 1614 C C . GLY A 1 209 ? -2.510 -4.027 -5.093 1.00 98.69 209 GLY A C 1
ATOM 1615 O O . GLY A 1 209 ? -1.421 -4.596 -5.092 1.00 98.69 209 GLY A O 1
ATOM 1616 N N . TYR A 1 210 ? -2.643 -2.740 -4.774 1.00 98.88 210 TYR A N 1
ATOM 1617 C CA . TYR A 1 210 ? -1.505 -1.853 -4.529 1.00 98.88 210 TYR A CA 1
ATOM 1618 C C . TYR A 1 210 ? -1.668 -1.042 -3.252 1.00 98.88 210 TYR A C 1
ATOM 1620 O O . TYR A 1 210 ? -2.725 -0.468 -2.994 1.00 98.88 210 TYR A O 1
ATOM 1628 N N . PHE A 1 211 ? -0.580 -0.942 -2.499 1.00 98.88 211 PHE A N 1
ATOM 1629 C CA . PHE A 1 211 ? -0.429 -0.055 -1.363 1.00 98.88 211 PHE A CA 1
ATOM 1630 C C . PHE A 1 211 ? 0.351 1.193 -1.782 1.00 98.88 211 PHE A C 1
ATOM 1632 O O . PHE A 1 211 ? 1.510 1.104 -2.186 1.00 98.88 211 PHE A O 1
ATOM 1639 N N . PHE A 1 212 ? -0.279 2.360 -1.682 1.00 98.75 212 PHE A N 1
ATOM 1640 C CA . PHE A 1 212 ? 0.335 3.647 -1.988 1.00 98.75 212 PHE A CA 1
ATOM 1641 C C . PHE A 1 212 ? 1.002 4.225 -0.743 1.00 98.75 212 PHE A C 1
ATOM 1643 O O . PHE A 1 212 ? 0.326 4.589 0.220 1.00 98.75 212 PHE A O 1
ATOM 1650 N N . ASN A 1 213 ? 2.324 4.354 -0.798 1.00 98.50 213 ASN A N 1
ATOM 1651 C CA . ASN A 1 213 ? 3.107 5.130 0.147 1.00 98.50 213 ASN A CA 1
ATOM 1652 C C . ASN A 1 213 ? 3.684 6.367 -0.560 1.00 98.50 213 ASN A C 1
ATOM 1654 O O . ASN A 1 213 ? 4.783 6.338 -1.115 1.00 98.50 213 ASN A O 1
ATOM 1658 N N . GLU A 1 214 ? 2.888 7.432 -0.607 1.00 98.00 214 GLU A N 1
ATOM 1659 C CA . GLU A 1 214 ? 3.220 8.685 -1.288 1.00 98.00 214 GLU A CA 1
ATOM 1660 C C . GLU A 1 214 ? 3.783 9.703 -0.288 1.00 98.00 214 GLU A C 1
ATOM 1662 O O . GLU A 1 214 ? 3.015 10.405 0.363 1.00 98.00 214 GLU A O 1
ATOM 1667 N N . GLU A 1 215 ? 5.106 9.781 -0.140 1.00 98.00 215 GLU A N 1
ATOM 1668 C CA . GLU A 1 215 ? 5.774 10.687 0.813 1.00 98.00 215 GLU A CA 1
ATOM 1669 C C . GLU A 1 215 ? 6.337 11.956 0.145 1.00 98.00 215 GLU A C 1
ATOM 1671 O O . GLU A 1 215 ? 6.965 12.799 0.799 1.00 98.00 215 GLU A O 1
ATOM 1676 N N . THR A 1 216 ? 6.139 12.121 -1.167 1.00 98.44 216 THR A N 1
ATOM 1677 C CA . THR A 1 216 ? 6.617 13.289 -1.905 1.00 98.44 216 THR A CA 1
ATOM 1678 C C . THR A 1 216 ? 5.570 14.402 -1.874 1.00 98.44 216 THR A C 1
ATOM 1680 O O . THR A 1 216 ? 4.423 14.233 -2.274 1.00 98.44 216 THR A O 1
ATOM 1683 N N . VAL A 1 217 ? 5.974 15.604 -1.450 1.00 98.56 217 VAL A N 1
ATOM 1684 C CA . VAL A 1 217 ? 5.114 16.796 -1.540 1.00 98.56 217 VAL A CA 1
ATOM 1685 C C . VAL A 1 217 ? 4.820 17.107 -3.007 1.00 98.56 217 VAL A C 1
ATOM 1687 O O . VAL A 1 217 ? 5.737 17.246 -3.820 1.00 98.56 217 VAL A O 1
ATOM 1690 N N . VAL A 1 218 ? 3.545 17.293 -3.341 1.00 98.69 218 VAL A N 1
ATOM 1691 C CA . VAL A 1 218 ? 3.093 17.566 -4.709 1.00 98.69 218 VAL A CA 1
ATOM 1692 C C . VAL A 1 218 ? 2.134 18.750 -4.769 1.00 98.69 218 VAL A C 1
ATOM 1694 O O . VAL A 1 218 ? 1.650 19.253 -3.759 1.00 98.69 218 VAL A O 1
ATOM 1697 N N . SER A 1 219 ? 1.856 19.230 -5.982 1.00 98.62 219 SER A N 1
ATOM 1698 C CA . SER A 1 219 ? 0.814 20.238 -6.177 1.00 98.62 219 SER A CA 1
ATOM 1699 C C . SER A 1 219 ? -0.581 19.641 -5.976 1.00 98.62 219 SER A C 1
ATOM 1701 O O . SER A 1 219 ? -0.805 18.449 -6.204 1.00 98.62 219 SER A O 1
ATOM 1703 N N . SER A 1 220 ? -1.555 20.494 -5.661 1.00 98.56 220 SER A N 1
ATOM 1704 C CA . SER A 1 220 ? -2.964 20.099 -5.554 1.00 98.56 220 SER A CA 1
ATOM 1705 C C . SER A 1 220 ? -3.514 19.467 -6.836 1.00 98.56 220 SER A C 1
ATOM 1707 O O . SER A 1 220 ? -4.349 18.565 -6.769 1.00 98.56 220 SER A O 1
ATOM 1709 N N . THR A 1 221 ? -3.010 19.874 -8.006 1.00 98.69 221 THR A N 1
ATOM 1710 C CA . THR A 1 221 ? -3.332 19.251 -9.298 1.00 98.69 221 THR A CA 1
ATOM 1711 C C . THR A 1 221 ? -2.847 17.805 -9.359 1.00 98.69 221 THR A C 1
ATOM 1713 O O . THR A 1 221 ? -3.604 16.917 -9.744 1.00 98.69 221 THR A O 1
ATOM 1716 N N . VAL A 1 222 ? -1.601 17.547 -8.953 1.00 98.75 222 VAL A N 1
ATOM 1717 C CA . VAL A 1 222 ? -1.023 16.195 -8.951 1.00 98.75 222 VAL A CA 1
ATOM 1718 C C . VAL A 1 222 ? -1.742 15.304 -7.932 1.00 98.75 222 VAL A C 1
ATOM 1720 O O . VAL A 1 222 ? -2.138 14.195 -8.281 1.00 98.75 222 VAL A O 1
ATOM 1723 N N . ALA A 1 223 ? -2.040 15.810 -6.730 1.00 98.81 223 ALA A N 1
ATOM 1724 C CA . ALA A 1 223 ? -2.863 15.095 -5.747 1.00 98.81 223 ALA A CA 1
ATOM 1725 C C . ALA A 1 223 ? -4.291 14.811 -6.263 1.00 98.81 223 ALA A C 1
ATOM 1727 O O . ALA A 1 223 ? -4.857 13.742 -6.025 1.00 98.81 223 ALA A O 1
ATOM 1728 N N . GLY A 1 224 ? -4.884 15.743 -7.017 1.00 98.81 224 GLY A N 1
ATOM 1729 C CA . GLY A 1 224 ? -6.161 15.538 -7.707 1.00 98.81 224 GLY A CA 1
ATOM 1730 C C . GLY A 1 224 ? -6.102 14.437 -8.773 1.00 98.81 224 GLY A C 1
ATOM 1731 O O . GLY A 1 224 ? -7.032 13.631 -8.883 1.00 98.81 224 GLY A O 1
ATOM 1732 N N . ASN A 1 225 ? -4.998 14.350 -9.517 1.00 98.88 225 ASN A N 1
ATOM 1733 C CA . ASN A 1 225 ? -4.770 13.287 -10.495 1.00 98.88 225 ASN A CA 1
ATOM 1734 C C . ASN A 1 225 ? -4.550 11.923 -9.821 1.00 98.88 225 ASN A C 1
ATOM 1736 O O . ASN A 1 225 ? -5.122 10.945 -10.291 1.00 98.88 225 ASN A O 1
ATOM 1740 N N . LEU A 1 226 ? -3.828 11.853 -8.693 1.00 98.81 226 LEU A N 1
ATOM 1741 C CA . LEU A 1 226 ? -3.718 10.632 -7.877 1.00 98.81 226 LEU A CA 1
ATOM 1742 C C . LEU A 1 226 ? -5.099 10.136 -7.422 1.00 98.81 226 LEU A C 1
ATOM 1744 O O . LEU A 1 226 ? -5.436 8.969 -7.615 1.00 98.81 226 LEU A O 1
ATOM 1748 N N . ARG A 1 227 ? -5.954 11.025 -6.896 1.00 98.75 227 ARG A N 1
ATOM 1749 C CA . ARG A 1 227 ? -7.338 10.659 -6.532 1.00 98.75 227 ARG A CA 1
ATOM 1750 C C . ARG A 1 227 ? -8.144 10.175 -7.735 1.00 98.75 227 ARG A C 1
ATOM 1752 O O . ARG A 1 227 ? -8.884 9.201 -7.628 1.00 98.75 227 ARG A O 1
ATOM 1759 N N . SER A 1 228 ? -7.987 10.826 -8.885 1.00 98.88 228 SER A N 1
ATOM 1760 C CA . SER A 1 228 ? -8.660 10.420 -10.125 1.00 98.88 228 SER A CA 1
ATOM 1761 C C . SER A 1 228 ? -8.180 9.054 -10.621 1.00 98.88 228 SER A C 1
ATOM 1763 O O . SER A 1 228 ? -8.987 8.266 -11.112 1.00 98.88 228 SER A O 1
ATOM 1765 N N . MET A 1 229 ? -6.892 8.750 -10.449 1.00 98.88 229 MET A N 1
ATOM 1766 C CA . MET A 1 229 ? -6.309 7.442 -10.733 1.00 98.88 229 MET A CA 1
ATOM 1767 C C . MET A 1 229 ? -6.922 6.359 -9.851 1.00 98.88 229 MET A C 1
ATOM 1769 O O . MET A 1 229 ? -7.418 5.373 -10.381 1.00 98.88 229 MET A O 1
ATOM 1773 N N . ILE A 1 230 ? -6.967 6.572 -8.532 1.00 98.88 230 ILE A N 1
ATOM 1774 C CA . ILE A 1 230 ? -7.569 5.635 -7.570 1.00 98.88 230 ILE A CA 1
ATOM 1775 C C . ILE A 1 230 ? -9.041 5.372 -7.913 1.00 98.88 230 ILE A C 1
ATOM 1777 O O . ILE A 1 230 ? -9.465 4.217 -7.985 1.00 98.88 230 ILE A O 1
ATOM 1781 N N . ALA A 1 231 ? -9.810 6.428 -8.195 1.00 98.88 231 ALA A N 1
ATOM 1782 C CA . ALA A 1 231 ? -11.211 6.302 -8.590 1.00 98.88 231 ALA A CA 1
ATOM 1783 C C . ALA A 1 231 ? -11.378 5.512 -9.893 1.00 98.88 231 ALA A C 1
ATOM 1785 O O . ALA A 1 231 ? -12.272 4.672 -10.007 1.00 98.88 231 ALA A O 1
ATOM 1786 N N . TYR A 1 232 ? -10.495 5.739 -10.866 1.00 98.88 232 TYR A N 1
ATOM 1787 C CA . TYR A 1 232 ? -10.494 4.992 -12.115 1.00 98.88 232 TYR A CA 1
ATOM 1788 C C . TYR A 1 232 ? -10.111 3.518 -11.913 1.00 98.88 232 TYR A C 1
ATOM 1790 O O . TYR A 1 232 ? -10.816 2.645 -12.412 1.00 98.88 232 TYR A O 1
ATOM 1798 N N . MET A 1 233 ? -9.072 3.220 -11.127 1.00 98.75 233 MET A N 1
ATOM 1799 C CA . MET A 1 233 ? -8.683 1.847 -10.787 1.00 98.75 233 MET A CA 1
ATOM 1800 C C . MET A 1 233 ? -9.841 1.094 -10.122 1.00 98.75 233 MET A C 1
ATOM 1802 O O . MET A 1 233 ? -10.174 -0.016 -10.531 1.00 98.75 233 MET A O 1
ATOM 1806 N N . ARG A 1 234 ? -10.525 1.727 -9.158 1.00 97.69 234 ARG A N 1
ATOM 1807 C CA . ARG A 1 234 ? -11.711 1.161 -8.498 1.00 97.69 234 ARG A CA 1
ATOM 1808 C C . ARG A 1 234 ? -12.865 0.930 -9.474 1.00 97.69 234 ARG A C 1
ATOM 1810 O O . ARG A 1 234 ? -13.567 -0.068 -9.350 1.00 97.69 234 ARG A O 1
ATOM 1817 N N . GLN A 1 235 ? -13.065 1.825 -10.442 1.00 98.31 235 GLN A N 1
ATOM 1818 C CA . GLN A 1 235 ? -14.073 1.648 -11.489 1.00 98.31 235 GLN A CA 1
ATOM 1819 C C . GLN A 1 235 ? -13.760 0.434 -12.378 1.00 98.31 235 GLN A C 1
ATOM 1821 O O . GLN A 1 235 ? -14.670 -0.326 -12.701 1.00 98.31 235 GLN A O 1
ATOM 1826 N N . GLN A 1 236 ? -12.496 0.250 -12.772 1.00 98.50 236 GLN A N 1
ATOM 1827 C CA . GLN A 1 236 ? -12.076 -0.858 -13.636 1.00 98.50 236 GLN A CA 1
ATOM 1828 C C . GLN A 1 236 ? -12.035 -2.202 -12.900 1.00 98.50 236 GLN A C 1
ATOM 1830 O O . GLN A 1 236 ? -12.345 -3.239 -13.492 1.00 98.50 236 GLN A O 1
ATOM 1835 N N . ARG A 1 237 ? -11.655 -2.200 -11.618 1.00 98.00 237 ARG A N 1
ATOM 1836 C CA . ARG A 1 237 ? -11.572 -3.388 -10.758 1.00 98.00 237 ARG A CA 1
ATOM 1837 C C . ARG A 1 237 ? -12.179 -3.100 -9.378 1.00 98.00 237 ARG A C 1
ATOM 1839 O O . ARG A 1 237 ? -11.455 -2.789 -8.432 1.00 98.00 237 ARG A O 1
ATOM 1846 N N . PRO A 1 238 ? -13.509 -3.259 -9.225 1.00 96.81 238 PRO A N 1
ATOM 1847 C CA . PRO A 1 238 ? -14.215 -2.947 -7.980 1.00 96.81 238 PRO A CA 1
ATOM 1848 C C . PRO A 1 238 ? -13.728 -3.705 -6.745 1.00 96.81 238 PRO A C 1
ATOM 1850 O O . PRO A 1 238 ? -13.860 -3.179 -5.643 1.00 96.81 238 PRO A O 1
ATOM 1853 N N . ASN A 1 239 ? -13.144 -4.894 -6.922 1.00 94.81 239 ASN A N 1
ATOM 1854 C CA . ASN A 1 239 ? -12.713 -5.772 -5.829 1.00 94.81 239 ASN A CA 1
ATOM 1855 C C . ASN A 1 239 ? -11.213 -5.684 -5.500 1.00 94.81 239 ASN A C 1
ATOM 1857 O O . ASN A 1 239 ? -10.790 -6.286 -4.522 1.00 94.81 239 ASN A O 1
ATOM 1861 N N . MET A 1 240 ? -10.415 -4.939 -6.275 1.00 97.62 240 MET A N 1
ATOM 1862 C CA . MET A 1 240 ? -8.971 -4.812 -6.041 1.00 97.62 240 MET A CA 1
ATOM 1863 C C . MET A 1 240 ? -8.680 -4.133 -4.692 1.00 97.62 240 MET A C 1
ATOM 1865 O O . MET A 1 240 ? -9.399 -3.219 -4.276 1.00 97.62 240 MET A O 1
ATOM 1869 N N . LEU A 1 241 ? -7.612 -4.525 -4.006 1.00 98.44 241 LEU A N 1
ATOM 1870 C CA . LEU A 1 241 ? -7.127 -3.800 -2.837 1.00 98.44 241 LEU A CA 1
ATOM 1871 C C . LEU A 1 241 ? -6.424 -2.500 -3.243 1.00 98.44 241 LEU A C 1
ATOM 1873 O O . LEU A 1 241 ? -5.581 -2.457 -4.136 1.00 98.44 241 LEU A O 1
ATOM 1877 N N . ILE A 1 242 ? -6.795 -1.413 -2.578 1.00 98.81 242 ILE A N 1
ATOM 1878 C CA . ILE A 1 242 ? -6.124 -0.124 -2.685 1.00 98.81 242 ILE A CA 1
ATOM 1879 C C . ILE A 1 242 ? -5.815 0.317 -1.264 1.00 98.81 242 ILE A C 1
ATOM 1881 O O . ILE A 1 242 ? -6.694 0.817 -0.551 1.00 98.81 242 ILE A O 1
ATOM 1885 N N . GLY A 1 243 ? -4.564 0.091 -0.883 1.00 98.81 243 GLY A N 1
ATOM 1886 C CA . GLY A 1 243 ? -3.973 0.557 0.355 1.00 98.81 243 GLY A CA 1
ATOM 1887 C C . GLY A 1 243 ? -3.484 1.998 0.228 1.00 98.81 243 GLY A C 1
ATOM 1888 O O . GLY A 1 243 ? -2.999 2.388 -0.833 1.00 98.81 243 GLY A O 1
ATOM 1889 N N . TRP A 1 244 ? -3.583 2.796 1.287 1.00 98.88 244 TRP A N 1
ATOM 1890 C CA . TRP A 1 244 ? -3.040 4.159 1.315 1.00 98.88 244 TRP A CA 1
ATOM 1891 C C . TRP A 1 244 ? -2.415 4.473 2.668 1.00 98.88 244 TRP A C 1
ATOM 1893 O O . TRP A 1 244 ? -3.062 4.276 3.696 1.00 98.88 244 TRP A O 1
ATOM 1903 N N . TYR A 1 245 ? -1.191 4.990 2.662 1.00 98.88 245 TYR A N 1
ATOM 1904 C CA . TYR A 1 245 ? -0.506 5.473 3.855 1.00 98.88 245 TYR A CA 1
ATOM 1905 C C . TYR A 1 245 ? -0.890 6.920 4.181 1.00 98.88 245 TYR A C 1
ATOM 1907 O O . TYR A 1 245 ? -0.992 7.764 3.297 1.00 98.88 245 TYR A O 1
ATOM 1915 N N . ASP A 1 246 ? -1.110 7.226 5.455 1.00 98.75 246 ASP A N 1
ATOM 1916 C CA . ASP A 1 246 ? -1.433 8.565 5.952 1.00 98.75 246 ASP A CA 1
ATOM 1917 C C . ASP A 1 246 ? -0.252 9.541 5.840 1.00 98.75 246 ASP A C 1
ATOM 1919 O O . ASP A 1 246 ? 0.343 9.900 6.848 1.00 98.75 246 ASP A O 1
ATOM 1923 N N . SER A 1 247 ? 0.074 9.968 4.622 1.00 98.44 247 SER A N 1
ATOM 1924 C CA . SER A 1 247 ? 1.202 10.841 4.289 1.00 98.44 247 SER A CA 1
ATOM 1925 C C . SER A 1 247 ? 0.750 12.201 3.744 1.00 98.44 247 SER A C 1
ATOM 1927 O O . SER A 1 247 ? 0.543 13.150 4.509 1.00 98.44 247 SER A O 1
ATOM 1929 N N . ILE A 1 248 ? 0.607 12.340 2.420 1.00 98.62 248 ILE A N 1
ATOM 1930 C CA . ILE A 1 248 ? 0.134 13.580 1.809 1.00 98.62 248 ILE A CA 1
ATOM 1931 C C . ILE A 1 248 ? -1.372 13.757 2.012 1.00 98.62 248 ILE A C 1
ATOM 1933 O O . ILE A 1 248 ? -2.185 12.830 1.918 1.00 98.62 248 ILE A O 1
ATOM 1937 N N . LEU A 1 249 ? -1.765 14.999 2.254 1.00 98.81 249 LEU A N 1
ATOM 1938 C CA . LEU A 1 249 ? -3.150 15.422 2.304 1.00 98.81 249 LEU A CA 1
ATOM 1939 C C . LEU A 1 249 ? -3.737 15.502 0.894 1.00 98.81 249 LEU A C 1
ATOM 1941 O O . LEU A 1 249 ? -3.041 15.471 -0.121 1.00 98.81 249 LEU A O 1
ATOM 1945 N N . THR A 1 250 ? -5.055 15.662 0.818 1.00 98.31 250 THR A N 1
ATOM 1946 C CA . THR A 1 250 ? -5.777 15.744 -0.466 1.00 98.31 250 THR A CA 1
ATOM 1947 C C . THR A 1 250 ? -5.419 16.969 -1.320 1.00 98.31 250 THR A C 1
ATOM 1949 O O . THR A 1 250 ? -5.798 17.022 -2.497 1.00 98.31 250 THR A O 1
ATOM 1952 N N . ASP A 1 251 ? -4.685 17.929 -0.746 1.00 98.44 251 ASP A N 1
ATOM 1953 C CA . ASP A 1 251 ? -4.115 19.102 -1.411 1.00 98.44 251 ASP A CA 1
ATOM 1954 C C . ASP A 1 251 ? -2.652 18.919 -1.867 1.00 98.44 251 ASP A C 1
ATOM 1956 O O . ASP A 1 251 ? -2.120 19.807 -2.532 1.00 98.44 251 ASP A O 1
ATOM 1960 N N . GLY A 1 252 ? -2.027 17.776 -1.562 1.00 98.62 252 GLY A N 1
ATOM 1961 C CA . GLY A 1 252 ? -0.651 17.436 -1.935 1.00 98.62 252 GLY A CA 1
ATOM 1962 C C . GLY A 1 252 ? 0.422 17.800 -0.905 1.00 98.62 252 GLY A C 1
ATOM 1963 O O . GLY A 1 252 ? 1.586 17.445 -1.099 1.00 98.62 252 GLY A O 1
ATOM 1964 N N . SER A 1 253 ? 0.066 18.477 0.191 1.00 98.56 253 SER A N 1
ATOM 1965 C CA . SER A 1 253 ? 1.006 18.768 1.280 1.00 98.56 253 SER A CA 1
ATOM 1966 C C . SER A 1 253 ? 1.285 17.527 2.131 1.00 98.56 253 SER A C 1
ATOM 1968 O O . SER A 1 253 ? 0.378 16.752 2.411 1.00 98.56 253 SER A O 1
ATOM 1970 N N . LEU A 1 254 ? 2.532 17.330 2.567 1.00 98.56 254 LEU A N 1
ATOM 1971 C CA . LEU A 1 254 ? 2.897 16.210 3.439 1.00 98.56 254 LEU A CA 1
ATOM 1972 C C . LEU A 1 254 ? 2.559 16.541 4.897 1.00 98.56 254 LEU A C 1
ATOM 1974 O O . LEU A 1 254 ? 3.175 17.429 5.491 1.00 98.56 254 LEU A O 1
ATOM 1978 N N . SER A 1 255 ? 1.585 15.837 5.478 1.00 98.50 255 SER A N 1
ATOM 1979 C CA . SER A 1 255 ? 1.196 16.022 6.876 1.00 98.50 255 SER A CA 1
ATOM 1980 C C . SER A 1 255 ? 0.453 14.801 7.413 1.00 98.50 255 SER A C 1
ATOM 1982 O O . SER A 1 255 ? -0.760 14.673 7.243 1.00 98.50 255 SER A O 1
ATOM 1984 N N . TYR A 1 256 ? 1.175 13.953 8.140 1.00 98.62 256 TYR A N 1
ATOM 1985 C CA . TYR A 1 256 ? 0.607 12.791 8.818 1.00 98.62 256 TYR A CA 1
ATOM 1986 C C . TYR A 1 256 ? -0.447 13.220 9.845 1.00 98.62 256 TYR A C 1
ATOM 1988 O O . TYR A 1 256 ? -0.167 14.017 10.746 1.00 98.62 256 TYR A O 1
ATOM 1996 N N . GLN A 1 257 ? -1.668 12.708 9.714 1.00 98.75 257 GLN A N 1
ATOM 1997 C CA . GLN A 1 257 ? -2.773 13.069 10.606 1.00 98.75 257 GLN A CA 1
ATOM 1998 C C . GLN A 1 257 ? -2.870 12.143 11.827 1.00 98.75 257 GLN A C 1
ATOM 2000 O O . GLN A 1 257 ? -3.497 12.488 12.836 1.00 98.75 257 GLN A O 1
ATOM 2005 N N . ASP A 1 258 ? -2.265 10.960 11.723 1.00 98.56 258 ASP A N 1
ATOM 2006 C CA . ASP A 1 258 ? -2.433 9.798 12.592 1.00 98.56 258 ASP A CA 1
ATOM 2007 C C . ASP A 1 258 ? -3.925 9.493 12.839 1.00 98.56 258 ASP A C 1
ATOM 2009 O O . ASP A 1 258 ? -4.335 9.110 13.939 1.00 98.56 258 ASP A O 1
ATOM 2013 N N . ALA A 1 259 ? -4.758 9.764 11.826 1.00 98.69 259 ALA A N 1
ATOM 2014 C CA . ALA A 1 259 ? -6.216 9.654 11.828 1.00 98.69 259 ALA A CA 1
ATOM 2015 C C . ALA A 1 259 ? -6.770 9.745 10.401 1.00 98.69 259 ALA A C 1
ATOM 2017 O O . ALA A 1 259 ? -6.212 10.456 9.572 1.00 98.69 259 ALA A O 1
ATOM 2018 N N . VAL A 1 260 ? -7.944 9.164 10.148 1.00 98.81 260 VAL A N 1
ATOM 2019 C CA . VAL A 1 260 ? -8.764 9.557 8.989 1.00 98.81 260 VAL A CA 1
ATOM 2020 C C . VAL A 1 260 ? -9.642 10.742 9.386 1.00 98.81 260 VAL A C 1
ATOM 2022 O O . VAL A 1 260 ? -10.410 10.657 10.346 1.00 98.81 260 VAL A O 1
ATOM 2025 N N . ASN A 1 261 ? -9.522 11.864 8.675 1.00 98.81 261 ASN A N 1
ATOM 2026 C CA . ASN A 1 261 ? -10.235 13.105 8.983 1.00 98.81 261 ASN A CA 1
ATOM 2027 C C . ASN A 1 261 ? -10.530 13.940 7.716 1.00 98.81 261 ASN A C 1
ATOM 2029 O O . ASN A 1 261 ? -10.333 13.493 6.587 1.00 98.81 261 ASN A O 1
ATOM 2033 N N . GLY A 1 262 ? -11.011 15.176 7.882 1.00 98.56 262 GLY A N 1
ATOM 2034 C CA . GLY A 1 262 ? -11.362 16.063 6.764 1.00 98.56 262 GLY A CA 1
ATOM 2035 C C . GLY A 1 262 ? -10.214 16.415 5.804 1.00 98.56 262 GLY A C 1
ATOM 2036 O O . GLY A 1 262 ? -10.488 16.817 4.679 1.00 98.56 262 GLY A O 1
ATOM 2037 N N . TYR A 1 263 ? -8.951 16.242 6.203 1.00 98.81 263 TYR A N 1
ATOM 2038 C CA . TYR A 1 263 ? -7.785 16.586 5.384 1.00 98.81 263 TYR A CA 1
ATOM 2039 C C . TYR A 1 263 ? -7.363 15.461 4.421 1.00 98.81 263 TYR A C 1
ATOM 2041 O O . TYR A 1 263 ? -6.893 15.740 3.312 1.00 98.81 263 TYR A O 1
ATOM 2049 N N . ASN A 1 264 ? -7.560 14.196 4.814 1.00 98.81 264 ASN A N 1
ATOM 2050 C CA . ASN A 1 264 ? -7.115 13.008 4.066 1.00 98.81 264 ASN A CA 1
ATOM 2051 C C . ASN A 1 264 ? -8.260 12.050 3.649 1.00 98.81 264 ASN A C 1
ATOM 2053 O O . ASN A 1 264 ? -8.065 11.195 2.789 1.00 98.81 264 ASN A O 1
ATOM 2057 N N . SER A 1 265 ? -9.488 12.230 4.149 1.00 98.69 265 SER A N 1
ATOM 2058 C CA . SER A 1 265 ? -10.669 11.410 3.789 1.00 98.69 265 SER A CA 1
ATOM 2059 C C . SER A 1 265 ? -11.035 11.408 2.298 1.00 98.69 265 SER A C 1
ATOM 2061 O O . SER A 1 265 ? -11.777 10.534 1.836 1.00 98.69 265 SER A O 1
ATOM 2063 N N . GLY A 1 266 ? -10.502 12.346 1.511 1.00 98.69 266 GLY A N 1
ATOM 2064 C CA . GLY A 1 266 ? -10.646 12.332 0.056 1.00 98.69 266 GLY A CA 1
ATOM 2065 C C . GLY A 1 266 ? -9.974 11.129 -0.618 1.00 98.69 266 GLY A C 1
ATOM 2066 O O . GLY A 1 266 ? -10.414 10.751 -1.700 1.00 98.69 266 GLY A O 1
ATOM 2067 N N . TRP A 1 267 ? -8.979 10.492 0.013 1.00 98.81 267 TRP A N 1
ATOM 2068 C CA . TRP A 1 267 ? -8.387 9.235 -0.468 1.00 98.81 267 TRP A CA 1
ATOM 2069 C C . TRP A 1 267 ? -9.370 8.062 -0.324 1.00 98.81 267 TRP A C 1
ATOM 2071 O O . TRP A 1 267 ? -9.620 7.329 -1.281 1.00 98.81 267 TRP A O 1
ATOM 2081 N N . VAL A 1 268 ? -10.031 7.956 0.835 1.00 98.75 268 VAL A N 1
ATOM 2082 C CA . VAL A 1 268 ? -11.109 6.977 1.083 1.00 98.75 268 VAL A CA 1
ATOM 2083 C C . VAL A 1 268 ? -12.278 7.202 0.125 1.00 98.75 268 VAL A C 1
ATOM 2085 O O . VAL A 1 268 ? -12.765 6.264 -0.504 1.00 98.75 268 VAL A O 1
ATOM 2088 N N . SER A 1 269 ? -12.681 8.462 -0.057 1.00 98.50 269 SER A N 1
ATOM 2089 C CA . SER A 1 269 ? -13.755 8.834 -0.988 1.00 98.50 269 SER A CA 1
ATOM 2090 C C . SER A 1 269 ? -13.418 8.503 -2.446 1.00 98.50 269 SER A C 1
ATOM 2092 O O . SER A 1 269 ? -14.318 8.198 -3.224 1.00 98.50 269 SER A O 1
ATOM 2094 N N . ALA A 1 270 ? -12.135 8.549 -2.823 1.00 98.50 270 ALA A N 1
ATOM 2095 C CA . ALA A 1 270 ? -11.685 8.188 -4.163 1.00 98.50 270 ALA A CA 1
ATOM 2096 C C . ALA A 1 270 ? -11.757 6.676 -4.423 1.00 98.50 270 ALA A C 1
ATOM 2098 O O . ALA A 1 270 ? -11.937 6.277 -5.567 1.00 98.50 270 ALA A O 1
ATOM 2099 N N . GLY A 1 271 ? -11.645 5.833 -3.393 1.00 98.19 271 GLY A N 1
ATOM 2100 C CA . GLY A 1 271 ? -11.749 4.379 -3.552 1.00 98.19 271 GLY A CA 1
ATOM 2101 C C . GLY A 1 271 ? -10.728 3.551 -2.776 1.00 98.19 271 GLY A C 1
ATOM 2102 O O . GLY A 1 271 ? -10.688 2.337 -2.992 1.00 98.19 271 GLY A O 1
ATOM 2103 N N . VAL A 1 272 ? -9.929 4.160 -1.893 1.00 98.69 272 VAL A N 1
ATOM 2104 C CA . VAL A 1 272 ? -9.108 3.429 -0.911 1.00 98.69 272 VAL A CA 1
ATOM 2105 C C . VAL A 1 272 ? -10.024 2.606 -0.003 1.00 98.69 272 VAL A C 1
ATOM 2107 O O . VAL A 1 272 ? -11.017 3.125 0.510 1.00 98.69 272 VAL A O 1
ATOM 2110 N N . ASN A 1 273 ? -9.696 1.328 0.179 1.00 97.38 273 ASN A N 1
ATOM 2111 C CA . ASN A 1 273 ? -10.429 0.399 1.046 1.00 97.38 273 ASN A CA 1
ATOM 2112 C C . ASN A 1 273 ? -9.572 -0.182 2.178 1.00 97.38 273 ASN A C 1
ATOM 2114 O O . ASN A 1 273 ? -10.115 -0.879 3.032 1.00 97.38 273 ASN A O 1
ATOM 2118 N N . GLU A 1 274 ? -8.277 0.140 2.219 1.00 98.62 274 GLU A N 1
ATOM 2119 C CA . GLU A 1 274 ? -7.428 -0.091 3.386 1.00 98.62 274 GLU A CA 1
ATOM 2120 C C . GLU A 1 274 ? -6.554 1.145 3.667 1.00 98.62 274 GLU A C 1
ATOM 2122 O O . GLU A 1 274 ? -5.605 1.442 2.949 1.00 98.62 274 GLU A O 1
ATOM 2127 N N . PHE A 1 275 ? -6.894 1.921 4.695 1.00 98.88 275 PHE A N 1
ATOM 2128 C CA . PHE A 1 275 ? -6.194 3.162 5.036 1.00 98.88 275 PHE A CA 1
ATOM 2129 C C . PHE A 1 275 ? -5.262 2.941 6.229 1.00 98.88 275 PHE A C 1
ATOM 2131 O O . PHE A 1 275 ? -5.730 2.732 7.347 1.00 98.88 275 PHE A O 1
ATOM 2138 N N . PHE A 1 276 ? -3.953 3.010 6.014 1.00 98.88 276 PHE A N 1
ATOM 2139 C CA . PHE A 1 276 ? -2.943 2.842 7.053 1.00 98.88 276 PHE A CA 1
ATOM 2140 C C . PHE A 1 276 ? -2.606 4.189 7.691 1.00 98.88 276 PHE A C 1
ATOM 2142 O O . PHE A 1 276 ? -2.021 5.070 7.065 1.00 98.88 276 PHE A O 1
ATOM 2149 N N . MET A 1 277 ? -2.980 4.353 8.953 1.00 98.75 277 MET A N 1
ATOM 2150 C CA . MET A 1 277 ? -2.726 5.555 9.738 1.00 98.75 277 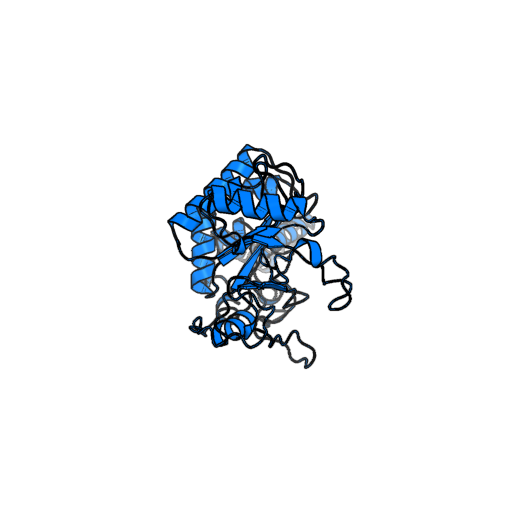MET A CA 1
ATOM 2151 C C . MET A 1 277 ? -1.273 5.615 10.201 1.00 98.75 277 MET A C 1
ATOM 2153 O O . MET A 1 277 ? -0.697 4.599 10.592 1.00 98.75 277 MET A O 1
ATOM 2157 N N . ASN A 1 278 ? -0.716 6.824 10.258 1.00 98.44 278 ASN A N 1
ATOM 2158 C CA . ASN A 1 278 ? 0.596 7.043 10.851 1.00 98.44 278 ASN A CA 1
ATOM 2159 C C . ASN A 1 278 ? 0.581 6.783 12.373 1.00 98.44 278 ASN A C 1
ATOM 2161 O O . ASN A 1 278 ? -0.470 6.679 13.009 1.00 98.44 278 ASN A O 1
ATOM 2165 N N . TYR A 1 279 ? 1.767 6.646 12.959 1.00 97.06 279 TYR A N 1
ATOM 2166 C CA . TYR A 1 279 ? 1.979 5.955 14.232 1.00 97.06 279 TYR A CA 1
ATOM 2167 C C . TYR A 1 279 ? 1.569 6.738 15.497 1.00 97.06 279 TYR A C 1
ATOM 2169 O O . TYR A 1 279 ? 1.449 6.145 16.568 1.00 97.06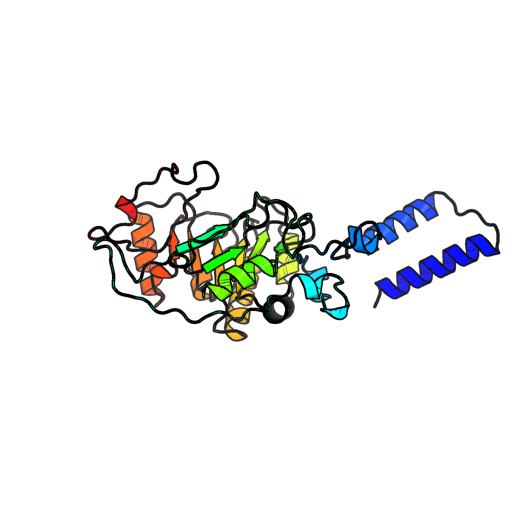 279 TYR A O 1
ATOM 2177 N N . ASN A 1 280 ? 1.349 8.059 15.428 1.00 96.56 280 ASN A N 1
ATOM 2178 C CA . ASN A 1 280 ? 1.173 8.920 16.614 1.00 96.56 280 ASN A CA 1
ATOM 2179 C C . ASN A 1 280 ? -0.303 9.171 16.966 1.00 96.56 280 ASN A C 1
ATOM 2181 O O . ASN A 1 280 ? -0.739 10.305 17.235 1.00 96.56 280 ASN A O 1
ATOM 2185 N N . TRP A 1 281 ? -1.103 8.109 16.937 1.00 97.50 281 TRP A N 1
ATOM 2186 C CA . TRP A 1 281 ? -2.528 8.166 17.239 1.00 97.50 281 TRP A CA 1
ATOM 2187 C C . TRP A 1 281 ? -2.807 8.260 18.751 1.00 97.50 281 TRP A C 1
ATOM 2189 O O . TRP A 1 281 ? -2.038 7.834 19.611 1.00 97.50 281 TRP A O 1
ATOM 2199 N N . THR A 1 282 ? -3.953 8.847 19.092 1.00 97.31 282 THR A N 1
ATOM 2200 C CA . THR A 1 282 ? -4.466 9.022 20.464 1.00 97.31 282 THR A CA 1
ATOM 2201 C C . THR A 1 282 ? -5.936 8.621 20.518 1.00 97.31 282 THR A C 1
ATOM 2203 O O . THR A 1 282 ? -6.575 8.494 19.474 1.00 97.31 282 THR A O 1
ATOM 2206 N N . THR A 1 283 ? -6.533 8.497 21.710 1.00 97.06 283 THR A N 1
ATOM 2207 C CA . THR A 1 283 ? -7.977 8.211 21.841 1.00 97.06 283 THR A CA 1
ATOM 2208 C C . THR A 1 283 ? -8.841 9.154 21.001 1.00 97.06 283 THR A C 1
ATOM 2210 O O . THR A 1 283 ? -9.791 8.708 20.359 1.00 97.06 283 THR A O 1
ATOM 2213 N N . GLN A 1 284 ? -8.501 10.448 20.970 1.00 98.00 284 GLN A N 1
ATOM 2214 C CA . GLN A 1 284 ? -9.225 11.439 20.176 1.00 98.00 284 GLN A CA 1
ATOM 2215 C C . GLN A 1 284 ? -9.102 11.150 18.677 1.00 98.00 284 GLN A C 1
ATOM 2217 O O . GLN A 1 284 ? -10.114 11.121 17.987 1.00 98.00 284 GLN A O 1
ATOM 2222 N N . LYS A 1 285 ? -7.890 10.884 18.183 1.00 98.44 285 LYS A N 1
ATOM 2223 C CA . LYS A 1 285 ? -7.629 10.587 16.767 1.00 98.44 285 LYS A CA 1
ATOM 2224 C C . LYS A 1 285 ? -8.286 9.285 16.298 1.00 98.44 285 LYS A C 1
ATOM 2226 O O . LYS A 1 285 ? -8.866 9.250 15.211 1.00 98.44 285 LYS A O 1
ATOM 2231 N N . ILE A 1 286 ? -8.294 8.248 17.139 1.00 98.44 286 ILE A N 1
ATOM 2232 C CA . ILE A 1 286 ? -9.027 7.009 16.846 1.00 98.44 286 ILE A CA 1
ATOM 2233 C C . ILE A 1 286 ? -10.533 7.282 16.767 1.00 98.44 286 ILE A C 1
ATOM 2235 O O . ILE A 1 286 ? -11.186 6.849 15.823 1.00 98.44 286 ILE A O 1
ATOM 2239 N N . ASN A 1 287 ? -11.099 8.045 17.706 1.00 98.19 287 ASN A N 1
ATOM 2240 C CA . ASN A 1 287 ? -12.526 8.382 17.670 1.00 98.19 287 ASN A CA 1
ATOM 2241 C C . ASN A 1 287 ? -12.892 9.255 16.452 1.00 98.19 287 ASN A C 1
ATOM 2243 O O . ASN A 1 287 ? -13.947 9.045 15.848 1.00 98.19 287 ASN A O 1
ATOM 2247 N N . THR A 1 288 ? -12.023 10.193 16.059 1.00 98.69 288 THR A N 1
ATOM 2248 C CA . THR A 1 288 ? -12.158 10.959 14.809 1.00 98.69 288 THR A CA 1
ATOM 2249 C C . THR A 1 288 ? -12.169 10.036 13.595 1.00 98.69 288 THR A C 1
ATOM 2251 O O . THR A 1 288 ? -13.031 10.191 12.734 1.00 98.69 288 THR A O 1
ATOM 2254 N N . THR A 1 289 ? -11.273 9.047 13.551 1.00 98.81 289 THR A N 1
ATOM 2255 C CA . THR A 1 289 ? -11.206 8.056 12.466 1.00 98.81 289 THR A CA 1
ATOM 2256 C C . THR A 1 289 ? -12.496 7.255 12.370 1.00 98.81 289 THR A C 1
ATOM 2258 O O . THR A 1 289 ? -13.115 7.226 11.310 1.00 98.81 289 THR A O 1
ATOM 2261 N N . VAL A 1 290 ? -12.951 6.672 13.485 1.00 98.56 290 VAL A N 1
ATOM 2262 C CA . VAL A 1 290 ? -14.210 5.909 13.545 1.00 98.56 290 VAL A CA 1
ATOM 2263 C C . VAL A 1 290 ? -15.373 6.752 13.023 1.00 98.56 290 VAL A C 1
ATOM 2265 O O . VAL A 1 290 ? -16.099 6.317 12.133 1.00 98.56 290 VAL A O 1
ATOM 2268 N N . SER A 1 291 ? -15.508 7.982 13.525 1.00 98.62 291 SER A N 1
ATOM 2269 C CA . SER A 1 291 ? -16.614 8.869 13.149 1.00 98.62 291 SER A CA 1
ATOM 2270 C C . SER A 1 291 ? -16.539 9.273 11.672 1.00 98.62 291 SER A C 1
ATOM 2272 O O . SER A 1 291 ? -17.553 9.294 10.983 1.00 98.62 291 SER A O 1
ATOM 2274 N N . THR A 1 292 ? -15.339 9.567 11.161 1.00 98.81 292 THR A N 1
ATOM 2275 C CA . THR A 1 292 ? -15.133 9.955 9.757 1.00 98.81 292 THR A CA 1
ATOM 2276 C C . THR A 1 292 ? -15.442 8.796 8.813 1.00 98.81 292 THR A C 1
ATOM 2278 O O . THR A 1 292 ? -16.183 8.988 7.853 1.00 98.81 292 THR A O 1
ATOM 2281 N N . MET A 1 293 ? -14.946 7.589 9.104 1.00 98.75 293 MET A N 1
ATOM 2282 C CA . MET A 1 293 ? -15.224 6.396 8.295 1.00 98.75 293 MET A CA 1
ATOM 2283 C C . MET A 1 293 ? -16.724 6.086 8.254 1.00 98.75 293 MET A C 1
ATOM 2285 O O . MET A 1 293 ? -17.285 5.908 7.173 1.00 98.75 293 MET A O 1
ATOM 2289 N N . GLN A 1 294 ? -17.402 6.123 9.405 1.00 98.31 294 GLN A N 1
ATOM 2290 C CA . GLN A 1 294 ? -18.851 5.911 9.482 1.00 98.31 294 GLN A CA 1
ATOM 2291 C C . GLN A 1 294 ? -19.640 6.972 8.700 1.00 98.31 294 GLN A C 1
ATOM 2293 O O . GLN A 1 294 ? -20.567 6.627 7.969 1.00 98.31 294 GLN A O 1
ATOM 2298 N N . ASN A 1 295 ? -19.248 8.248 8.787 1.00 98.56 295 ASN A N 1
ATOM 2299 C CA . ASN A 1 295 ? -19.881 9.335 8.031 1.00 98.56 295 ASN A CA 1
ATOM 2300 C C . ASN A 1 295 ? -19.706 9.189 6.509 1.00 98.56 295 ASN A C 1
ATOM 2302 O O . ASN A 1 295 ? -20.563 9.635 5.751 1.00 98.56 295 ASN A O 1
ATOM 2306 N N . LEU A 1 296 ? -18.624 8.545 6.059 1.00 98.19 296 LEU A N 1
ATOM 2307 C CA . LEU A 1 296 ? -18.401 8.184 4.654 1.00 98.19 296 LEU A CA 1
ATOM 2308 C C . LEU A 1 296 ? -19.160 6.916 4.222 1.00 98.19 296 LEU A C 1
ATOM 2310 O O . LEU A 1 296 ? -19.040 6.496 3.071 1.00 98.19 296 LEU A O 1
ATOM 2314 N N . GLY A 1 297 ? -19.907 6.273 5.126 1.00 98.06 297 GLY A N 1
ATOM 2315 C CA . GLY A 1 297 ? -20.561 4.990 4.867 1.00 98.06 297 GLY A CA 1
ATOM 2316 C C . GLY A 1 297 ? -19.579 3.820 4.748 1.00 98.06 297 GLY A C 1
ATOM 2317 O O . GLY A 1 297 ? -19.889 2.826 4.093 1.00 98.06 297 GLY A O 1
ATOM 2318 N N . LYS A 1 298 ? -18.386 3.941 5.343 1.00 97.94 298 LYS A N 1
ATOM 2319 C CA . LYS A 1 298 ? -17.338 2.915 5.356 1.00 97.94 298 LYS A CA 1
ATOM 2320 C C . LYS A 1 298 ? -17.233 2.250 6.721 1.00 97.94 298 LYS A C 1
ATOM 2322 O O . LYS A 1 298 ? -17.549 2.845 7.752 1.00 97.94 298 LYS A O 1
ATOM 2327 N N . SER A 1 299 ? -16.752 1.009 6.733 1.00 98.12 299 SER A N 1
ATOM 2328 C CA . SER A 1 299 ? -16.419 0.344 7.990 1.00 98.12 299 SER A CA 1
ATOM 2329 C C . SER A 1 299 ? -15.202 1.020 8.613 1.00 98.12 299 SER A C 1
ATOM 2331 O O . SER A 1 299 ? -14.183 1.203 7.955 1.00 98.12 299 SER A O 1
ATOM 2333 N N . GLN A 1 300 ? -15.262 1.335 9.906 1.00 98.06 300 GLN A N 1
ATOM 2334 C CA . GLN A 1 300 ? -14.087 1.816 10.641 1.00 98.06 300 GLN A CA 1
ATOM 2335 C C . GLN A 1 300 ? -12.913 0.819 10.604 1.00 98.06 300 GLN A C 1
ATOM 2337 O O . GLN A 1 300 ? -11.765 1.221 10.737 1.00 98.06 300 GLN A O 1
ATOM 2342 N N . TYR A 1 301 ? -13.189 -0.468 10.379 1.00 98.50 301 TYR A N 1
ATOM 2343 C CA . TYR A 1 301 ? -12.175 -1.516 10.287 1.00 98.50 301 TYR A CA 1
ATOM 2344 C C . TYR A 1 301 ? -11.451 -1.537 8.932 1.00 98.50 301 TYR A C 1
ATOM 2346 O O . TYR A 1 301 ? -10.561 -2.355 8.734 1.00 98.50 301 TYR A O 1
ATOM 2354 N N . GLU A 1 302 ? -11.802 -0.650 7.998 1.00 98.50 302 GLU A N 1
ATOM 2355 C CA . GLU A 1 302 ? -11.003 -0.355 6.797 1.00 98.50 302 GLU A CA 1
ATOM 2356 C C . GLU A 1 302 ? -9.895 0.680 7.068 1.00 98.50 302 GLU A C 1
ATOM 2358 O O . GLU A 1 302 ? -9.101 0.964 6.177 1.00 98.50 302 GLU A O 1
ATOM 2363 N N . ALA A 1 303 ? -9.817 1.235 8.282 1.00 98.69 303 ALA A N 1
ATOM 2364 C CA . ALA A 1 303 ? -8.683 2.028 8.745 1.00 98.69 303 ALA A CA 1
ATOM 2365 C C . ALA A 1 303 ? -7.842 1.220 9.746 1.00 98.69 303 ALA A C 1
ATOM 2367 O O . ALA A 1 303 ? -8.386 0.541 10.618 1.00 98.69 303 ALA A O 1
ATOM 2368 N N . PHE A 1 304 ? -6.522 1.308 9.613 1.00 98.81 304 PHE A N 1
ATOM 2369 C CA . PHE A 1 304 ? -5.527 0.499 10.310 1.00 98.81 304 PHE A CA 1
ATOM 2370 C C . PHE A 1 304 ? -4.616 1.423 11.120 1.00 98.81 304 PHE A C 1
ATOM 2372 O O . PHE A 1 304 ? -3.961 2.299 10.558 1.00 98.81 304 PHE A O 1
ATOM 2379 N N . ALA A 1 305 ? -4.624 1.294 12.446 1.00 98.44 305 ALA A N 1
ATOM 2380 C CA . ALA A 1 305 ? -3.800 2.108 13.330 1.00 98.44 305 ALA A CA 1
ATOM 2381 C C . ALA A 1 305 ? -2.357 1.592 13.333 1.00 98.44 305 ALA A C 1
ATOM 2383 O O . ALA A 1 305 ? -2.047 0.621 14.021 1.00 98.44 305 ALA A O 1
ATOM 2384 N N . GLY A 1 306 ? -1.474 2.278 12.603 1.00 97.88 306 GLY A N 1
ATOM 2385 C CA . GLY A 1 306 ? -0.107 1.825 12.394 1.00 97.88 306 GLY A CA 1
ATOM 2386 C C . GLY A 1 306 ? 0.688 1.634 13.685 1.00 97.88 306 GLY A C 1
ATOM 2387 O O . GLY A 1 306 ? 0.645 2.461 14.602 1.00 97.88 306 GLY A O 1
ATOM 2388 N N . LEU A 1 307 ? 1.476 0.560 13.713 1.00 97.00 307 LEU A N 1
ATOM 2389 C CA . LEU A 1 307 ? 2.477 0.268 14.734 1.00 97.00 307 LEU A CA 1
ATOM 2390 C C . LEU A 1 307 ? 3.840 0.088 14.061 1.00 97.00 307 LEU A C 1
ATOM 2392 O O . LEU A 1 307 ? 4.027 -0.851 13.289 1.00 97.00 307 LEU A O 1
ATOM 2396 N N . ASP A 1 308 ? 4.808 0.952 14.378 1.00 95.44 308 ASP A N 1
ATOM 2397 C CA . ASP A 1 308 ? 6.188 0.761 13.920 1.00 95.44 308 ASP A CA 1
ATOM 2398 C C . ASP A 1 308 ? 6.878 -0.313 14.774 1.00 95.44 308 ASP A C 1
ATOM 2400 O O . ASP A 1 308 ? 7.386 -0.084 15.879 1.00 95.44 308 ASP A O 1
ATOM 2404 N N . VAL A 1 309 ? 6.857 -1.535 14.250 1.00 95.81 309 VAL A N 1
ATOM 2405 C CA . VAL A 1 309 ? 7.486 -2.706 14.865 1.00 95.81 309 VAL A CA 1
ATOM 2406 C C . VAL A 1 309 ? 8.900 -2.966 14.349 1.00 95.81 309 VAL A C 1
ATOM 2408 O O . VAL A 1 309 ? 9.531 -3.921 14.799 1.00 95.81 309 VAL A O 1
ATOM 2411 N N . GLN A 1 310 ? 9.435 -2.132 13.450 1.00 92.19 310 GLN A N 1
ATOM 2412 C CA . GLN A 1 310 ? 10.720 -2.389 12.796 1.00 92.19 310 GLN A CA 1
ATOM 2413 C C . GLN A 1 310 ? 11.874 -2.438 13.803 1.00 92.19 310 GLN A C 1
ATOM 2415 O O . GLN A 1 310 ? 12.727 -3.321 13.729 1.00 92.19 310 GLN A O 1
ATOM 2420 N N . GLN A 1 311 ? 11.900 -1.498 14.750 1.00 90.69 311 GLN A N 1
ATOM 2421 C CA . GLN A 1 311 ? 13.014 -1.375 15.694 1.00 90.69 311 GLN A CA 1
ATOM 2422 C C . GLN A 1 311 ? 12.922 -2.363 16.858 1.00 90.69 311 GLN A C 1
ATOM 2424 O O . GLN A 1 311 ? 13.944 -2.874 17.310 1.00 90.69 311 GLN A O 1
ATOM 2429 N N . ASN A 1 312 ? 11.711 -2.616 17.365 1.00 94.56 312 ASN A N 1
ATOM 2430 C CA . ASN A 1 312 ? 11.523 -3.284 18.656 1.00 94.56 312 ASN A CA 1
ATOM 2431 C C . ASN A 1 312 ? 10.618 -4.523 18.603 1.00 94.56 312 ASN A C 1
ATOM 2433 O O . ASN A 1 312 ? 10.516 -5.227 19.608 1.00 94.56 312 ASN A O 1
ATOM 2437 N N . CYS A 1 313 ? 10.011 -4.843 17.456 1.00 93.12 313 CYS A N 1
ATOM 2438 C CA . CYS A 1 313 ? 9.129 -5.998 17.280 1.00 93.12 313 CYS A CA 1
ATOM 2439 C C . CYS A 1 313 ? 8.074 -6.075 18.407 1.00 93.12 313 CYS A C 1
ATOM 2441 O O . CYS A 1 313 ? 7.379 -5.100 18.682 1.00 93.12 313 CYS A O 1
ATOM 2443 N N . MET A 1 314 ? 7.997 -7.202 19.119 1.00 92.75 314 MET A N 1
ATOM 2444 C CA . MET A 1 314 ? 7.086 -7.419 20.251 1.00 92.75 314 MET A CA 1
ATOM 2445 C C . MET A 1 314 ? 7.307 -6.459 21.432 1.00 92.75 314 MET A C 1
ATOM 2447 O O . MET A 1 314 ? 6.442 -6.355 22.297 1.00 92.75 314 MET A O 1
ATOM 2451 N N . ASN A 1 315 ? 8.448 -5.764 21.481 1.00 95.81 315 ASN A N 1
ATOM 2452 C CA . ASN A 1 315 ? 8.766 -4.771 22.505 1.00 95.81 315 ASN A CA 1
ATOM 2453 C C . ASN A 1 315 ? 8.387 -3.339 22.087 1.00 95.81 315 ASN A C 1
ATOM 2455 O O . ASN A 1 315 ? 8.677 -2.399 22.829 1.00 95.81 315 ASN A O 1
ATOM 2459 N N . THR A 1 316 ? 7.767 -3.141 20.916 1.00 95.69 316 THR A N 1
ATOM 2460 C CA . THR A 1 316 ? 7.242 -1.829 20.520 1.00 95.69 316 THR A CA 1
ATOM 2461 C C . THR A 1 316 ? 6.190 -1.370 21.525 1.00 95.69 316 THR A C 1
ATOM 2463 O O . THR A 1 316 ? 5.150 -2.000 21.711 1.00 95.69 316 THR A O 1
ATOM 2466 N N . SER A 1 317 ? 6.472 -0.246 22.183 1.00 93.38 317 SER A N 1
ATOM 2467 C CA . SER A 1 317 ? 5.576 0.349 23.168 1.00 93.38 317 SER A CA 1
ATOM 2468 C C . SER A 1 317 ? 4.502 1.183 22.479 1.00 93.38 317 SER A C 1
ATOM 2470 O O . SER A 1 317 ? 4.807 2.078 21.694 1.00 93.38 317 SER A O 1
ATOM 2472 N N . PHE A 1 318 ? 3.245 0.926 22.820 1.00 93.31 318 PHE A N 1
ATOM 2473 C CA . PHE A 1 318 ? 2.107 1.757 22.451 1.00 93.31 318 PHE A CA 1
ATOM 2474 C C . PHE A 1 318 ? 1.036 1.674 23.540 1.00 93.31 318 PHE A C 1
ATOM 2476 O O . PHE A 1 318 ? 0.983 0.718 24.317 1.00 93.31 318 PHE A O 1
ATOM 2483 N N . ASN A 1 319 ? 0.154 2.671 23.610 1.00 93.75 319 ASN A N 1
ATOM 2484 C CA . ASN A 1 319 ? -0.931 2.656 24.583 1.00 93.75 319 ASN A CA 1
ATOM 2485 C C . ASN A 1 319 ? -2.182 2.000 23.989 1.00 93.75 319 ASN A C 1
ATOM 2487 O O . ASN A 1 319 ? -2.992 2.651 23.328 1.00 93.75 319 ASN A O 1
ATOM 2491 N N . SER A 1 320 ? -2.364 0.708 24.267 1.00 92.06 320 SER A N 1
ATOM 2492 C CA . SER A 1 320 ? -3.512 -0.061 23.777 1.00 92.06 320 SER A CA 1
ATOM 2493 C C . SER A 1 320 ? -4.861 0.528 24.200 1.00 92.06 320 SER A C 1
ATOM 2495 O O . SER A 1 320 ? -5.827 0.412 23.450 1.00 92.06 320 SER A O 1
ATOM 2497 N N . SER A 1 321 ? -4.944 1.240 25.334 1.00 94.81 321 SER A N 1
ATOM 2498 C CA . SER A 1 321 ? -6.205 1.835 25.805 1.00 94.81 321 SER A CA 1
ATOM 2499 C C . SER A 1 321 ? -6.814 2.844 24.824 1.00 94.81 321 SER A C 1
ATOM 2501 O O . SER A 1 321 ? -8.030 3.031 24.827 1.00 94.81 321 SER A O 1
ATOM 2503 N N . TYR A 1 322 ? -6.018 3.448 23.933 1.00 95.62 322 TYR A N 1
ATOM 2504 C CA . TYR A 1 322 ? -6.545 4.370 22.922 1.00 95.62 322 TYR A CA 1
ATOM 2505 C C . TYR A 1 322 ? -7.383 3.652 21.851 1.00 95.62 322 TYR A C 1
ATOM 2507 O O . TYR A 1 322 ? -8.297 4.260 21.285 1.00 95.62 322 TYR A O 1
ATOM 2515 N N . LEU A 1 323 ? -7.108 2.363 21.606 1.00 94.56 323 LEU A N 1
ATOM 2516 C CA . LEU A 1 323 ? -7.732 1.514 20.582 1.00 94.56 323 LEU A CA 1
ATOM 2517 C C . LEU A 1 323 ? -8.861 0.626 21.114 1.00 94.56 323 LEU A C 1
ATOM 2519 O O . LEU A 1 323 ? -9.563 -0.009 20.327 1.00 94.56 323 LEU A O 1
ATOM 2523 N N . LEU A 1 324 ? -9.053 0.566 22.430 1.00 95.88 324 LEU A N 1
ATOM 2524 C CA . LEU A 1 324 ? -10.027 -0.333 23.036 1.00 95.88 324 LEU A CA 1
ATOM 2525 C C . LEU A 1 324 ? -11.359 0.372 23.321 1.00 95.88 324 LEU A C 1
ATOM 2527 O O . LEU A 1 324 ? -11.412 1.521 23.759 1.00 95.88 324 LEU A O 1
ATOM 2531 N N . ASN A 1 325 ? -12.450 -0.352 23.095 1.00 92.50 325 ASN A N 1
ATOM 2532 C CA . ASN A 1 325 ? -13.780 -0.077 23.622 1.00 92.50 325 ASN A CA 1
ATOM 2533 C C . ASN A 1 325 ? -14.300 -1.371 24.255 1.00 92.50 325 ASN A C 1
ATOM 2535 O O . ASN A 1 325 ? -14.334 -2.403 23.588 1.00 92.50 325 ASN A O 1
ATOM 2539 N N . ASN A 1 326 ? -14.648 -1.347 25.544 1.00 91.56 326 ASN A N 1
ATOM 2540 C CA . ASN A 1 326 ? -15.019 -2.549 26.306 1.00 91.56 326 ASN A CA 1
ATOM 2541 C C . ASN A 1 326 ? -14.008 -3.706 26.141 1.00 91.56 326 ASN A C 1
ATOM 2543 O O . ASN A 1 326 ? -14.390 -4.854 25.922 1.00 91.56 326 ASN A O 1
ATOM 2547 N N . ASN A 1 327 ? -12.708 -3.389 26.219 1.00 93.88 327 ASN A N 1
ATOM 2548 C CA . ASN A 1 327 ? -11.584 -4.322 26.038 1.00 93.88 327 ASN A CA 1
ATOM 2549 C C . ASN A 1 327 ? -11.504 -5.013 24.662 1.00 93.88 327 ASN A C 1
ATOM 2551 O O . ASN A 1 327 ? -10.806 -6.013 24.527 1.00 93.88 327 ASN A O 1
ATOM 2555 N N . LYS A 1 328 ? -12.180 -4.480 23.639 1.00 96.38 328 LYS A N 1
ATOM 2556 C CA . LYS A 1 328 ? -12.109 -4.949 22.250 1.00 96.38 328 LYS A CA 1
ATOM 2557 C C . LYS A 1 328 ? -11.619 -3.841 21.328 1.00 96.38 328 LYS A C 1
ATOM 2559 O O . LYS A 1 328 ? -11.904 -2.670 21.569 1.00 96.38 328 LYS A O 1
ATOM 2564 N N . LEU A 1 329 ? -10.907 -4.202 20.262 1.00 97.38 329 LEU A N 1
ATOM 2565 C CA . LEU A 1 329 ? -10.445 -3.240 19.260 1.00 97.38 329 LEU A CA 1
ATOM 2566 C C . LEU A 1 329 ? -11.633 -2.524 18.600 1.00 97.38 329 LEU A C 1
ATOM 2568 O O . LEU A 1 329 ? -12.556 -3.168 18.101 1.00 97.38 329 LEU A O 1
ATOM 2572 N N . LYS A 1 330 ? -11.613 -1.189 18.577 1.00 95.50 330 LYS A N 1
ATOM 2573 C CA . LYS A 1 330 ? -12.602 -0.367 17.851 1.00 95.50 330 LYS A CA 1
ATOM 2574 C C . LYS A 1 330 ? -12.132 0.061 16.455 1.00 95.50 330 LYS A C 1
ATOM 2576 O O . LYS A 1 330 ? -12.888 0.718 15.752 1.00 95.50 330 LYS A O 1
ATOM 2581 N N . LEU A 1 331 ? -10.905 -0.304 16.088 1.00 96.62 331 LEU A N 1
ATOM 2582 C CA . LEU A 1 331 ? -10.263 -0.053 14.799 1.00 96.62 331 LEU A CA 1
ATOM 2583 C C . LEU A 1 331 ? -9.328 -1.228 14.457 1.00 96.62 331 LEU A C 1
ATOM 2585 O O . LEU A 1 331 ? -9.004 -2.008 15.355 1.00 96.62 331 LEU A O 1
ATOM 2589 N N . SER A 1 332 ? -8.914 -1.362 13.199 1.00 98.50 332 SER A N 1
ATOM 2590 C CA . SER A 1 332 ? -7.937 -2.375 12.775 1.00 98.50 332 SER A CA 1
ATOM 2591 C C . SER A 1 332 ? -6.503 -1.948 13.107 1.00 98.50 332 SER A C 1
ATOM 2593 O O . SER A 1 332 ? -6.275 -0.795 13.490 1.00 98.50 332 SER A O 1
ATOM 2595 N N . LEU A 1 333 ? -5.555 -2.880 12.981 1.00 97.44 333 LEU A N 1
ATOM 2596 C CA . LEU A 1 333 ? -4.118 -2.677 13.204 1.00 97.44 333 LEU A CA 1
ATOM 2597 C C . LEU A 1 333 ? -3.330 -2.868 11.914 1.00 97.44 333 LEU A C 1
ATOM 2599 O O . LEU A 1 333 ? -3.530 -3.918 11.270 1.00 97.44 333 LEU A O 1
#

Sequence (333 aa):
MRVNTIKKIIAAILAAVFCFGVLPPQSFFSTLSAVVKAANTDSLNEAYADGTSLMPIGPAFTVDTLLSWEPTNDPDSDYSRSVVPLAERYTGFTVNNYANPDAKLMVCSLANSKHDATNAQGQESFSSYAFNYWQYATSFVYWSGSKRGQVVVPTGEFTDAAHTNGVPVMGTIFFDWGGNSSVVENFVRNYRSVADKLIEVMEYYGFDGYFFNEETVVSSTVAGNLRSMIAYMRQQRPNMLIGWYDSILTDGSLSYQDAVNGYNSGWVSAGVNEFFMNYNWTTQKINTTVSTMQNLGKSQYEAFAGLDVQQNCMNTSFNSSYLLNNNKLKLSL